Protein AF-A0A5J4W9C9-F1 (afdb_monomer_lite)

Radius of gyration: 26.09 Å; chains: 1; bounding box: 48×50×81 Å

pLDDT: mean 78.96, std 17.72, range [20.98, 96.38]

Secondary structure (DSSP, 8-state):
---SHHHHHHHHHHHHHHHHHHHHHHTT-HHHHHHHHHHHHHHHHTTS------PEEEEEEHHHHHHHHTSTTEEEEEE--PPEE-TTS-EEEPPEEEEEE-PPP------HHHHHHHHHHHHHHHHHIIIIIIHHHB-TTSEEEEEE-SS-EEEEE---TTTGGGGTTTTTBS-HHHHHHHHTTTSPPTT--TTTTT-TT--------SEEEEEETTEEEEE-TT---SS--------

Structure (mmCIF, N/CA/C/O backbone):
data_AF-A0A5J4W9C9-F1
#
_entry.id   AF-A0A5J4W9C9-F1
#
loop_
_atom_site.group_PDB
_atom_site.id
_atom_site.type_symbol
_atom_site.label_atom_id
_atom_site.label_alt_id
_atom_site.label_comp_id
_atom_site.label_asym_id
_atom_site.label_entity_id
_atom_site.label_seq_id
_atom_site.pdbx_PDB_ins_code
_atom_site.Cartn_x
_atom_site.Cartn_y
_atom_site.Cartn_z
_atom_site.occupancy
_atom_site.B_iso_or_equiv
_atom_site.auth_seq_id
_atom_site.auth_comp_id
_atom_site.auth_asym_id
_atom_site.auth_atom_id
_atom_site.pdbx_PDB_model_num
ATOM 1 N N . MET A 1 1 ? 17.056 -27.981 7.009 1.00 26.33 1 MET A N 1
ATOM 2 C CA . MET A 1 1 ? 16.463 -26.720 7.495 1.00 26.33 1 MET A CA 1
ATOM 3 C C . MET A 1 1 ? 17.418 -25.578 7.165 1.00 26.33 1 MET A C 1
ATOM 5 O O . MET A 1 1 ? 18.390 -25.416 7.891 1.00 26.33 1 MET A O 1
ATOM 9 N N . PRO A 1 2 ? 17.243 -24.858 6.047 1.00 33.72 2 PRO A N 1
ATOM 10 C CA . PRO A 1 2 ? 17.995 -23.640 5.772 1.00 33.72 2 PRO A CA 1
ATOM 11 C C . PRO A 1 2 ? 17.224 -22.390 6.242 1.00 33.72 2 PRO A C 1
ATOM 13 O O . PRO A 1 2 ? 16.000 -22.363 6.181 1.00 33.72 2 PRO A O 1
ATOM 16 N N . ASN A 1 3 ? 17.978 -21.363 6.644 1.00 35.62 3 ASN A N 1
ATOM 17 C CA . ASN A 1 3 ? 17.594 -19.945 6.764 1.00 35.62 3 ASN A CA 1
ATOM 18 C C . ASN A 1 3 ? 16.903 -19.458 8.052 1.00 35.62 3 ASN A C 1
ATOM 20 O O . ASN A 1 3 ? 15.843 -18.850 8.011 1.00 35.62 3 ASN A O 1
ATOM 24 N N . MET A 1 4 ? 17.594 -19.569 9.191 1.00 34.62 4 MET A N 1
ATOM 25 C CA . MET A 1 4 ? 17.337 -18.695 10.355 1.00 34.62 4 MET A CA 1
ATOM 26 C C . MET A 1 4 ? 18.115 -17.358 10.268 1.00 34.62 4 MET A C 1
ATOM 28 O O . MET A 1 4 ? 17.732 -16.366 10.879 1.00 34.62 4 MET A O 1
ATOM 32 N N . GLN A 1 5 ? 19.170 -17.301 9.443 1.00 37.62 5 GLN A N 1
ATOM 33 C CA . GLN A 1 5 ? 20.103 -16.167 9.336 1.00 37.62 5 GLN A CA 1
ATOM 34 C C . GLN A 1 5 ? 19.585 -15.006 8.459 1.00 37.62 5 GLN A C 1
ATOM 36 O O . GLN A 1 5 ? 19.983 -13.863 8.659 1.00 37.62 5 GLN A O 1
ATOM 41 N N . TYR A 1 6 ? 18.659 -15.280 7.528 1.00 47.84 6 TYR A N 1
ATOM 42 C CA . TYR A 1 6 ? 18.004 -14.248 6.708 1.00 47.84 6 TYR A CA 1
ATOM 43 C C . TYR A 1 6 ? 17.023 -13.383 7.521 1.00 47.84 6 TYR A C 1
ATOM 45 O O . TYR A 1 6 ? 16.905 -12.190 7.253 1.00 47.84 6 TYR A O 1
ATOM 53 N N . SER A 1 7 ? 16.371 -13.951 8.545 1.00 56.72 7 SER A N 1
ATOM 54 C CA . SER A 1 7 ? 15.360 -13.228 9.335 1.00 56.72 7 SER A CA 1
ATOM 55 C C . SER A 1 7 ? 15.957 -12.110 10.204 1.00 56.72 7 SER A C 1
ATOM 57 O O . SER A 1 7 ? 15.434 -11.001 10.198 1.00 56.72 7 SER A O 1
ATOM 59 N N . GLN A 1 8 ? 17.112 -12.341 10.845 1.00 58.53 8 GLN A N 1
ATOM 60 C CA . GLN A 1 8 ? 17.776 -11.337 11.695 1.00 58.53 8 GLN A CA 1
ATOM 61 C C . GLN A 1 8 ? 18.344 -10.156 10.894 1.00 58.53 8 GLN A C 1
ATOM 63 O O . GLN A 1 8 ? 18.312 -9.011 11.346 1.00 58.53 8 GLN A O 1
ATOM 68 N N . GLY A 1 9 ? 18.864 -10.420 9.689 1.00 73.38 9 GLY A N 1
ATOM 69 C CA . GLY A 1 9 ? 19.378 -9.370 8.808 1.00 73.38 9 GLY A CA 1
ATOM 70 C C . GLY A 1 9 ? 18.270 -8.452 8.291 1.00 73.38 9 GLY A C 1
ATOM 71 O O . GLY A 1 9 ? 18.447 -7.234 8.257 1.00 73.38 9 GLY A O 1
ATOM 72 N N . PHE A 1 10 ? 17.117 -9.028 7.935 1.00 79.19 10 PHE A N 1
ATOM 73 C CA . PHE A 1 10 ? 15.962 -8.254 7.486 1.00 79.19 10 PHE A CA 1
ATOM 74 C C . PHE A 1 10 ? 15.322 -7.457 8.625 1.00 79.19 10 PHE A C 1
ATOM 76 O O . PHE A 1 10 ? 15.015 -6.287 8.432 1.00 79.19 10 PHE A O 1
ATOM 83 N N . GLU A 1 11 ? 15.192 -8.041 9.819 1.00 81.00 11 GLU A N 1
ATOM 84 C CA . GLU A 1 11 ? 14.691 -7.339 11.006 1.00 81.00 11 GLU A CA 1
ATOM 85 C C . GLU A 1 11 ? 15.537 -6.096 11.321 1.00 81.00 11 GLU A C 1
ATOM 87 O O . GLU A 1 11 ? 15.009 -4.990 11.432 1.00 81.00 11 GLU A O 1
ATOM 92 N N . SER A 1 12 ? 16.867 -6.241 11.372 1.00 84.88 12 SER A N 1
ATOM 93 C CA . SER A 1 12 ? 17.776 -5.114 11.612 1.00 84.88 12 SER A CA 1
ATOM 94 C C . SER A 1 12 ? 17.656 -4.025 10.537 1.00 84.88 12 SER A C 1
ATOM 96 O O . SER A 1 12 ? 17.608 -2.832 10.855 1.00 84.88 12 SER A O 1
ATOM 98 N N . PHE A 1 13 ? 17.559 -4.426 9.265 1.00 87.94 13 PHE A N 1
ATOM 99 C CA . PHE A 1 13 ? 17.324 -3.510 8.151 1.00 87.94 13 PHE A CA 1
ATOM 100 C C . PHE A 1 13 ? 15.988 -2.766 8.296 1.00 87.94 13 PHE A C 1
ATOM 102 O O . PHE A 1 13 ? 15.966 -1.536 8.202 1.00 87.94 13 PHE A O 1
ATOM 109 N N . ALA A 1 14 ? 14.899 -3.491 8.561 1.00 85.25 14 ALA A N 1
ATOM 110 C CA . ALA A 1 14 ? 13.559 -2.936 8.684 1.00 85.25 14 ALA A CA 1
ATOM 111 C C . ALA A 1 14 ? 13.483 -1.931 9.839 1.00 85.25 14 ALA A C 1
ATOM 113 O O . ALA A 1 14 ? 13.065 -0.790 9.634 1.00 85.25 14 ALA A O 1
ATOM 114 N N . CYS A 1 15 ? 13.997 -2.303 11.014 1.00 84.44 15 CYS A N 1
ATOM 115 C CA . CYS A 1 15 ? 14.097 -1.421 12.175 1.00 84.44 15 CYS A CA 1
ATOM 116 C C . CYS A 1 15 ? 14.918 -0.160 11.866 1.00 84.44 15 CYS A C 1
ATOM 118 O O . CYS A 1 15 ? 14.507 0.949 12.202 1.00 84.44 15 CYS A O 1
ATOM 120 N N . SER A 1 16 ? 16.054 -0.295 11.171 1.00 88.56 16 SER A N 1
ATOM 121 C CA . SER A 1 16 ? 16.886 0.856 10.799 1.00 88.56 16 SER A CA 1
ATOM 122 C C . SER A 1 16 ? 16.156 1.830 9.870 1.00 88.56 16 SER A C 1
ATOM 124 O O . SER A 1 16 ? 16.195 3.042 10.095 1.00 88.56 16 SER A O 1
ATOM 126 N N . MET A 1 17 ? 15.480 1.327 8.834 1.00 90.12 17 MET A N 1
ATOM 127 C CA . MET A 1 17 ? 14.761 2.182 7.885 1.00 90.12 17 MET A CA 1
ATOM 128 C C . MET A 1 17 ? 13.510 2.808 8.507 1.00 90.12 17 MET A C 1
ATOM 130 O O . MET A 1 17 ? 13.217 3.970 8.227 1.00 90.12 17 MET A O 1
ATOM 134 N N . MET A 1 18 ? 12.819 2.093 9.397 1.00 85.75 18 MET A N 1
ATOM 135 C CA . MET A 1 18 ? 11.684 2.633 10.151 1.00 85.75 18 MET A CA 1
ATOM 136 C C . MET A 1 18 ? 12.110 3.758 11.096 1.00 85.75 18 MET A C 1
ATOM 138 O O . MET A 1 18 ? 11.511 4.830 11.064 1.00 85.75 18 MET A O 1
ATOM 142 N N . ASN A 1 19 ? 13.205 3.588 11.841 1.00 86.69 19 ASN A N 1
ATOM 143 C CA . ASN A 1 19 ? 13.735 4.652 12.698 1.00 86.69 19 ASN A CA 1
ATOM 144 C C . ASN A 1 19 ? 14.088 5.905 11.888 1.00 86.69 19 ASN A C 1
ATOM 146 O O . ASN A 1 19 ? 13.696 7.015 12.243 1.00 86.69 19 ASN A O 1
ATOM 150 N N . LYS A 1 20 ? 14.745 5.730 10.736 1.00 91.12 20 LYS A N 1
ATOM 151 C CA . LYS A 1 20 ? 15.055 6.840 9.824 1.00 91.12 20 LYS A CA 1
ATOM 152 C C . LYS A 1 20 ? 13.804 7.523 9.269 1.00 91.12 20 LYS A C 1
ATOM 154 O O . LYS A 1 20 ? 13.792 8.744 9.112 1.00 91.12 20 LYS A O 1
ATOM 159 N N . LYS A 1 21 ? 12.747 6.759 8.980 1.00 89.12 21 LYS A N 1
ATOM 160 C CA . LYS A 1 21 ? 11.439 7.297 8.590 1.00 89.12 21 LYS A CA 1
ATOM 161 C C . LYS A 1 21 ? 10.837 8.135 9.723 1.00 89.12 21 LYS A C 1
ATOM 163 O O . LYS A 1 21 ? 10.414 9.255 9.458 1.00 89.12 21 LYS A O 1
ATOM 168 N N . TYR A 1 22 ? 10.844 7.661 10.969 1.00 85.50 22 TYR A N 1
ATOM 169 C CA . TYR A 1 22 ? 10.331 8.440 12.106 1.00 85.50 22 TYR A CA 1
ATOM 170 C C . TYR A 1 22 ? 11.125 9.709 12.366 1.00 85.50 22 TYR A C 1
ATOM 172 O O . TYR A 1 22 ? 10.527 10.756 12.591 1.00 85.50 22 TYR A O 1
ATOM 180 N N . GLU A 1 23 ? 12.452 9.648 12.273 1.00 89.38 23 GLU A N 1
ATOM 181 C CA . GLU A 1 23 ? 13.297 10.838 12.361 1.00 89.38 23 GLU A CA 1
ATOM 182 C C . GLU A 1 23 ? 12.980 11.861 11.263 1.00 89.38 23 GLU A C 1
ATOM 184 O O . GLU A 1 23 ? 13.090 13.064 11.486 1.00 89.38 23 GLU A O 1
ATOM 189 N N . ALA A 1 24 ? 12.611 11.406 10.064 1.00 90.62 24 ALA A N 1
ATOM 190 C CA . ALA A 1 24 ? 12.189 12.299 8.992 1.00 90.62 24 ALA A CA 1
ATOM 191 C C . ALA A 1 24 ? 10.814 12.921 9.286 1.00 90.62 24 ALA A C 1
ATOM 193 O O . ALA A 1 24 ? 10.645 14.124 9.098 1.00 90.62 24 ALA A O 1
ATOM 194 N N . ILE A 1 25 ? 9.858 12.135 9.796 1.00 86.31 25 ILE A N 1
ATOM 195 C CA . ILE A 1 25 ? 8.527 12.633 10.182 1.00 86.31 25 ILE A CA 1
ATOM 196 C C . ILE A 1 25 ? 8.638 13.645 11.329 1.00 86.31 25 ILE A C 1
ATOM 198 O O . ILE A 1 25 ? 8.012 14.699 11.260 1.00 86.31 25 ILE A O 1
ATOM 202 N N . SER A 1 26 ? 9.463 13.381 12.348 1.00 87.12 26 SER 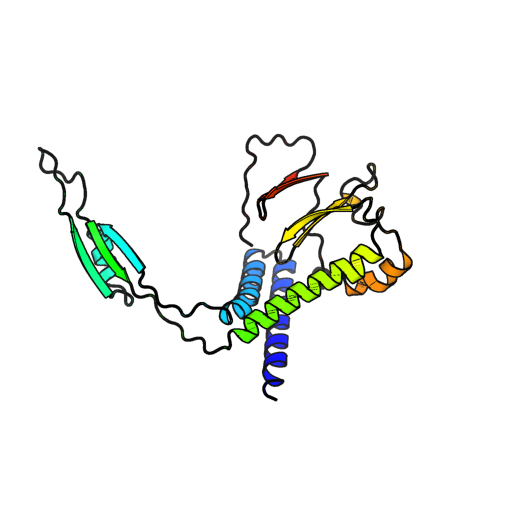A N 1
ATOM 203 C CA . SER A 1 26 ? 9.660 14.309 13.474 1.00 87.12 26 SER A CA 1
ATOM 204 C C . SER A 1 26 ? 10.305 15.632 13.054 1.00 87.12 26 SER A C 1
ATOM 206 O O . SER A 1 26 ? 10.134 16.646 13.724 1.00 87.12 26 SER A O 1
ATOM 208 N N . LYS A 1 27 ? 11.008 15.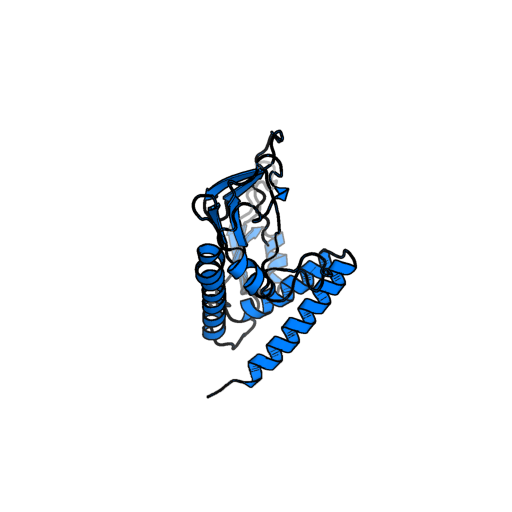641 11.916 1.00 92.88 27 LYS A N 1
ATOM 209 C CA . LYS A 1 27 ? 11.568 16.838 11.273 1.00 92.88 27 LYS A CA 1
ATOM 210 C C . LYS A 1 27 ? 10.638 17.454 10.219 1.00 92.88 27 LYS A C 1
ATOM 212 O O . LYS A 1 27 ? 11.073 18.355 9.508 1.00 92.88 27 LYS A O 1
ATOM 217 N N . HIS A 1 28 ? 9.401 16.967 10.084 1.00 90.31 28 HIS A N 1
ATOM 218 C CA . HIS A 1 28 ? 8.441 17.379 9.051 1.00 90.31 28 HIS A CA 1
ATOM 219 C C . HIS A 1 28 ? 8.999 17.280 7.616 1.00 90.31 28 HIS A C 1
ATOM 221 O O . HIS A 1 28 ? 8.708 18.110 6.757 1.00 90.31 28 HIS A O 1
ATOM 227 N N . ASN A 1 29 ? 9.834 16.269 7.352 1.00 93.25 29 ASN A N 1
ATOM 228 C CA . ASN A 1 29 ? 10.423 16.021 6.039 1.00 93.25 29 ASN A CA 1
ATOM 229 C C . ASN A 1 29 ? 9.700 14.876 5.320 1.00 93.25 29 ASN A C 1
ATOM 231 O O . ASN A 1 29 ? 10.139 13.720 5.331 1.00 93.25 29 ASN A O 1
ATOM 235 N N . ASP A 1 30 ? 8.596 15.219 4.661 1.00 90.12 30 ASP A N 1
ATOM 236 C CA . ASP A 1 30 ? 7.736 14.256 3.969 1.00 90.12 30 ASP A CA 1
ATOM 237 C C . ASP A 1 30 ? 8.458 13.523 2.834 1.00 90.12 30 ASP A C 1
ATOM 239 O O . ASP A 1 30 ? 8.292 12.314 2.675 1.00 90.12 30 ASP A O 1
ATOM 243 N N . ALA A 1 31 ? 9.315 14.220 2.079 1.00 93.69 31 ALA A N 1
ATOM 244 C CA . ALA A 1 31 ? 10.069 13.620 0.979 1.00 93.69 31 ALA A CA 1
ATOM 245 C C . ALA A 1 31 ? 11.030 12.532 1.479 1.00 93.69 31 ALA A C 1
ATOM 247 O O . ALA A 1 31 ? 11.119 11.451 0.897 1.00 93.69 31 ALA A O 1
ATOM 248 N N . GLN A 1 32 ? 11.726 12.793 2.586 1.00 92.25 32 GLN A N 1
ATOM 249 C CA . GLN A 1 32 ? 12.649 11.828 3.175 1.00 92.25 32 GLN A CA 1
ATOM 250 C C . GLN A 1 32 ? 11.912 10.668 3.862 1.00 92.25 32 GLN A C 1
ATOM 252 O O . GLN A 1 32 ? 12.346 9.520 3.760 1.00 92.25 32 GLN A O 1
ATOM 257 N N . SER A 1 33 ? 10.777 10.942 4.510 1.00 89.62 33 SER A N 1
ATOM 258 C CA . SER A 1 33 ? 9.891 9.903 5.048 1.00 89.62 33 SER A CA 1
ATOM 259 C C . SER A 1 33 ? 9.398 8.964 3.939 1.00 89.62 33 SER A C 1
ATOM 261 O O . SER A 1 33 ? 9.494 7.739 4.066 1.00 89.62 33 SER A O 1
ATOM 263 N N . LEU A 1 34 ? 8.955 9.528 2.809 1.00 91.12 34 LEU A N 1
ATOM 264 C CA . LEU A 1 34 ? 8.518 8.766 1.640 1.00 91.12 34 LEU A CA 1
ATOM 265 C C . LEU A 1 34 ? 9.663 7.952 1.029 1.00 91.12 34 LEU A C 1
ATOM 267 O O . LEU A 1 34 ? 9.467 6.790 0.685 1.00 91.12 34 LEU A O 1
ATOM 271 N N . TYR A 1 35 ? 10.866 8.520 0.947 1.00 93.75 35 TYR A N 1
ATOM 272 C CA . TYR A 1 35 ? 12.050 7.816 0.457 1.00 93.75 35 TYR A CA 1
ATOM 273 C C . TYR A 1 35 ? 12.371 6.562 1.288 1.00 93.75 35 TYR A C 1
ATOM 275 O O . TYR A 1 35 ? 12.565 5.481 0.731 1.00 93.75 35 TYR A O 1
ATOM 283 N N . TYR A 1 36 ? 12.365 6.663 2.622 1.00 92.31 36 TYR A N 1
ATOM 284 C CA . TYR A 1 36 ? 12.599 5.496 3.479 1.00 92.31 36 TYR A CA 1
ATOM 285 C C . TYR A 1 36 ? 11.456 4.474 3.418 1.00 92.31 36 TYR A C 1
ATOM 287 O O . TYR A 1 36 ? 11.728 3.273 3.440 1.00 92.31 36 TYR A O 1
ATOM 295 N N . LYS A 1 37 ? 10.198 4.920 3.256 1.00 88.75 37 LYS A N 1
ATOM 296 C CA . LYS A 1 37 ? 9.063 4.023 2.963 1.00 88.75 37 LYS A CA 1
ATOM 297 C C . LYS A 1 37 ? 9.300 3.244 1.661 1.00 88.75 37 LYS A C 1
ATOM 299 O O . LYS A 1 37 ? 9.148 2.029 1.645 1.00 88.75 37 LYS A O 1
ATOM 304 N N . GLN A 1 38 ? 9.717 3.917 0.588 1.00 90.62 38 GLN A N 1
ATOM 305 C CA . GLN A 1 38 ? 9.975 3.271 -0.702 1.00 90.62 38 GLN A CA 1
ATOM 306 C C . GLN A 1 38 ? 11.102 2.240 -0.623 1.00 90.62 38 GLN A C 1
ATOM 308 O O . GLN A 1 38 ? 10.977 1.172 -1.218 1.00 90.62 38 GLN A O 1
ATOM 313 N N . ILE A 1 39 ? 12.173 2.518 0.129 1.00 90.19 39 ILE A N 1
ATOM 314 C CA . ILE A 1 39 ? 13.258 1.550 0.358 1.00 90.19 39 ILE A CA 1
ATOM 315 C C . ILE A 1 39 ? 12.735 0.283 1.043 1.00 90.19 39 ILE A C 1
ATOM 317 O O . ILE A 1 39 ? 13.073 -0.819 0.612 1.00 90.19 39 ILE A O 1
ATOM 321 N N . LEU A 1 40 ? 11.919 0.436 2.091 1.00 86.31 40 LEU A N 1
ATOM 322 C CA . LEU A 1 40 ? 11.314 -0.687 2.812 1.00 86.31 40 LEU A CA 1
ATOM 323 C C . LEU A 1 40 ? 10.430 -1.535 1.893 1.00 86.31 40 LEU A C 1
ATOM 325 O O . LEU A 1 40 ? 10.641 -2.741 1.798 1.00 86.31 40 LEU A O 1
ATOM 329 N N . ASN A 1 41 ? 9.508 -0.902 1.164 1.00 83.88 41 ASN A N 1
ATOM 330 C CA . ASN A 1 41 ? 8.584 -1.604 0.269 1.00 83.88 41 ASN A CA 1
ATOM 331 C C . ASN A 1 41 ? 9.332 -2.297 -0.887 1.00 83.88 41 ASN A C 1
ATOM 333 O O . ASN A 1 41 ? 9.073 -3.457 -1.203 1.00 83.88 41 ASN A O 1
ATOM 337 N N . SER A 1 42 ? 10.348 -1.636 -1.453 1.00 83.69 42 SER A N 1
ATOM 338 C CA . SER A 1 42 ? 11.151 -2.195 -2.553 1.00 83.69 42 SER A CA 1
ATOM 339 C C . SER A 1 42 ? 11.986 -3.410 -2.140 1.00 83.69 42 SER A C 1
ATOM 341 O O . SER A 1 42 ? 12.337 -4.230 -2.990 1.00 83.69 42 SER A O 1
ATOM 343 N N . ALA A 1 43 ? 12.334 -3.533 -0.852 1.00 81.62 43 ALA A N 1
ATOM 344 C CA . ALA A 1 43 ? 13.088 -4.678 -0.347 1.00 81.62 43 ALA A CA 1
ATOM 345 C C . ALA A 1 43 ? 12.292 -5.988 -0.462 1.00 81.62 43 ALA A C 1
ATOM 347 O O . ALA A 1 43 ? 12.902 -7.038 -0.653 1.00 81.62 43 ALA A O 1
ATOM 348 N N . PHE A 1 44 ? 10.959 -5.902 -0.389 1.00 73.44 44 PHE A N 1
ATOM 349 C CA . PHE A 1 44 ? 10.035 -7.003 -0.647 1.00 73.44 44 PHE A CA 1
ATOM 350 C C . PHE A 1 44 ? 9.798 -7.211 -2.153 1.00 73.44 44 PHE A C 1
ATOM 352 O O . PHE A 1 44 ? 9.902 -8.334 -2.646 1.00 73.44 44 PHE A O 1
ATOM 359 N N . ASP A 1 45 ? 9.545 -6.135 -2.908 1.00 67.44 45 ASP A N 1
ATOM 360 C CA . ASP A 1 45 ? 9.232 -6.225 -4.345 1.00 67.44 45 ASP A CA 1
ATOM 361 C C . ASP A 1 45 ? 10.358 -6.859 -5.170 1.00 67.44 45 ASP A C 1
ATOM 363 O O . ASP A 1 45 ? 10.100 -7.504 -6.190 1.00 67.44 45 ASP A O 1
ATOM 367 N N . GLY A 1 46 ? 11.609 -6.716 -4.719 1.00 64.38 46 GLY A N 1
ATOM 368 C CA . GLY A 1 46 ? 12.775 -7.382 -5.302 1.00 64.38 46 GLY A CA 1
ATOM 369 C C . GLY A 1 46 ? 12.662 -8.913 -5.365 1.00 64.38 46 GLY A C 1
ATOM 370 O O . GLY A 1 46 ? 13.307 -9.535 -6.213 1.00 64.38 46 GLY A O 1
ATOM 371 N N . ASP A 1 47 ? 11.823 -9.509 -4.518 1.00 69.50 47 ASP A N 1
ATOM 372 C CA . ASP A 1 47 ? 11.727 -10.959 -4.314 1.00 69.50 47 ASP A CA 1
ATOM 373 C C . ASP A 1 47 ? 10.600 -11.557 -5.171 1.00 69.50 47 ASP A C 1
ATOM 375 O O . ASP A 1 47 ? 10.623 -12.739 -5.516 1.00 69.50 47 ASP A O 1
ATOM 379 N N . GLY A 1 48 ? 9.637 -10.716 -5.570 1.00 66.56 48 GLY A N 1
ATOM 380 C CA . GLY A 1 48 ? 8.503 -11.050 -6.435 1.00 66.56 48 GLY A CA 1
ATOM 381 C C . GLY A 1 48 ? 8.680 -10.653 -7.904 1.00 66.56 48 GLY A C 1
ATOM 382 O O . GLY A 1 48 ? 7.715 -10.703 -8.669 1.00 66.56 48 GLY A O 1
ATOM 383 N N . GLN A 1 49 ? 9.878 -10.225 -8.319 1.00 73.69 49 GLN A N 1
ATOM 384 C CA . GLN A 1 49 ? 10.085 -9.681 -9.662 1.00 73.69 49 GLN A CA 1
ATOM 385 C C . GLN A 1 49 ? 9.833 -10.710 -10.767 1.00 73.69 49 GLN A C 1
ATOM 387 O O . GLN A 1 49 ? 10.350 -11.831 -10.767 1.00 73.69 49 GLN A O 1
ATOM 392 N N . ASN A 1 50 ? 9.081 -10.280 -11.780 1.00 73.25 50 ASN A N 1
ATOM 393 C CA . ASN A 1 50 ? 8.914 -11.053 -12.997 1.00 73.25 50 ASN A CA 1
ATOM 394 C C . ASN A 1 50 ? 10.213 -11.031 -13.819 1.00 73.25 50 ASN A C 1
ATOM 396 O O . ASN A 1 50 ? 10.595 -10.003 -14.371 1.00 73.25 50 ASN A O 1
ATOM 400 N N . ASN A 1 51 ? 10.853 -12.193 -13.947 1.00 73.44 51 ASN A N 1
ATOM 401 C CA . ASN A 1 51 ? 12.066 -12.380 -14.747 1.00 73.44 51 ASN A CA 1
ATOM 402 C C . ASN A 1 51 ? 11.787 -12.628 -16.244 1.00 73.44 51 ASN A C 1
ATOM 404 O O . ASN A 1 51 ? 12.712 -12.948 -17.001 1.00 73.44 51 ASN A O 1
ATOM 408 N N . ALA A 1 52 ? 10.526 -12.540 -16.680 1.00 73.56 52 ALA A N 1
ATOM 409 C CA . ALA A 1 52 ? 10.166 -12.650 -18.085 1.00 73.56 52 ALA A CA 1
ATOM 410 C C . ALA A 1 52 ? 10.846 -11.549 -18.906 1.00 73.56 52 ALA A C 1
ATOM 412 O O . ALA A 1 52 ? 10.954 -10.392 -18.502 1.00 73.56 52 ALA A O 1
ATOM 413 N N . LYS A 1 53 ? 11.333 -11.942 -20.081 1.00 77.44 53 LYS A N 1
ATOM 414 C CA . LYS A 1 53 ? 12.190 -11.108 -20.918 1.00 77.44 53 LYS A CA 1
ATOM 415 C C . LYS A 1 53 ? 11.364 -10.540 -22.054 1.00 77.44 53 LYS A C 1
ATOM 417 O O . LYS A 1 53 ? 10.976 -11.282 -22.955 1.00 77.44 53 LYS A O 1
ATOM 422 N N . PHE A 1 54 ? 11.137 -9.235 -22.014 1.00 83.25 54 PHE A N 1
ATOM 423 C CA . PHE A 1 54 ? 10.449 -8.524 -23.079 1.00 83.25 54 PHE A CA 1
ATOM 424 C C . PHE A 1 54 ? 11.325 -7.400 -23.608 1.00 83.25 54 PHE A C 1
ATOM 426 O O . PHE A 1 54 ? 11.885 -6.606 -22.851 1.00 83.25 54 PHE A O 1
ATOM 433 N N . ASP A 1 55 ? 11.425 -7.356 -24.928 1.00 89.00 55 ASP A N 1
ATOM 434 C CA . ASP A 1 55 ? 11.997 -6.227 -25.636 1.00 89.00 55 ASP A CA 1
ATOM 435 C C . ASP A 1 55 ? 10.984 -5.077 -25.637 1.00 89.00 55 ASP A C 1
ATOM 437 O O . ASP A 1 55 ? 9.780 -5.278 -25.827 1.00 89.00 55 ASP A O 1
ATOM 441 N N . LYS A 1 56 ? 11.471 -3.852 -25.446 1.00 89.94 56 LYS A N 1
ATOM 442 C CA . LYS A 1 56 ? 10.664 -2.647 -25.591 1.00 89.94 56 LYS A CA 1
ATOM 443 C C . LYS A 1 56 ? 10.715 -2.197 -27.044 1.00 89.94 56 LYS A C 1
ATOM 445 O O . LYS A 1 56 ? 11.762 -1.793 -27.541 1.00 89.94 56 LYS A O 1
ATOM 450 N N . ILE A 1 57 ? 9.565 -2.211 -27.707 1.00 93.12 57 ILE A N 1
ATOM 451 C CA . ILE A 1 57 ? 9.411 -1.715 -29.077 1.00 93.12 57 ILE A CA 1
ATOM 452 C C . ILE A 1 57 ? 8.800 -0.315 -29.022 1.00 93.12 57 ILE A C 1
ATOM 454 O O . ILE A 1 57 ? 7.830 -0.081 -28.305 1.00 93.12 57 ILE A O 1
ATOM 458 N N . SER A 1 58 ? 9.386 0.641 -29.739 1.00 93.56 58 SER A N 1
ATOM 459 C CA . SER A 1 58 ? 8.883 2.018 -29.833 1.00 93.56 58 SER A CA 1
ATOM 460 C C . SER A 1 58 ? 8.821 2.483 -31.283 1.00 93.56 58 SER A C 1
ATOM 462 O O . SER A 1 58 ? 9.739 2.196 -32.048 1.00 93.56 58 SER A O 1
ATOM 464 N N . PHE A 1 59 ? 7.792 3.260 -31.616 1.00 94.81 59 PHE A N 1
ATOM 465 C CA . PHE A 1 59 ? 7.643 3.962 -32.892 1.00 94.81 59 PHE A CA 1
ATOM 466 C C . PHE A 1 59 ? 8.003 5.431 -32.679 1.00 94.81 59 PHE A C 1
ATOM 468 O O . PHE A 1 59 ? 7.413 6.083 -31.819 1.00 94.81 59 PHE A O 1
ATOM 475 N N . ILE A 1 60 ? 9.024 5.923 -33.376 1.00 94.06 60 ILE A N 1
ATOM 476 C CA . ILE A 1 60 ? 9.595 7.258 -33.155 1.00 94.06 60 ILE A CA 1
ATOM 477 C C . ILE A 1 60 ? 10.107 7.871 -34.458 1.00 94.06 60 ILE A C 1
ATOM 479 O O . ILE A 1 60 ? 10.379 7.153 -35.414 1.00 94.06 60 ILE A O 1
ATOM 483 N N . ASN A 1 61 ? 10.288 9.190 -34.483 1.00 93.62 61 ASN A N 1
ATOM 484 C CA . ASN A 1 61 ? 10.874 9.880 -35.630 1.00 93.62 61 ASN A CA 1
ATOM 485 C C . ASN A 1 61 ? 12.404 9.717 -35.714 1.00 93.62 61 ASN A C 1
ATOM 487 O O . ASN A 1 61 ? 13.056 9.197 -34.799 1.00 93.62 61 ASN A O 1
ATOM 491 N N . ALA A 1 62 ? 12.986 10.213 -36.810 1.00 91.19 62 ALA A N 1
ATOM 492 C CA . ALA A 1 62 ? 14.418 10.121 -37.098 1.00 91.19 62 ALA A CA 1
ATOM 493 C C . ALA A 1 62 ? 15.303 10.666 -35.965 1.00 91.19 62 ALA A C 1
ATOM 495 O O . ALA A 1 62 ? 16.271 10.020 -35.557 1.00 91.19 62 ALA A O 1
ATOM 496 N N . ARG A 1 63 ? 14.957 11.835 -35.410 1.00 91.19 63 ARG A N 1
ATOM 497 C CA . ARG A 1 63 ? 15.752 12.485 -34.359 1.00 91.19 63 ARG A CA 1
ATOM 498 C C . ARG A 1 63 ? 15.846 11.617 -33.107 1.00 91.19 63 ARG A C 1
ATOM 500 O O . ARG A 1 63 ? 16.933 11.416 -32.567 1.00 91.19 63 ARG A O 1
ATOM 507 N N . LEU A 1 64 ? 14.713 11.097 -32.641 1.00 92.56 64 LEU A N 1
ATOM 508 C CA . LEU A 1 64 ? 14.675 10.230 -31.466 1.00 92.56 64 LEU A CA 1
ATOM 509 C C . LEU A 1 64 ? 15.319 8.867 -31.746 1.00 92.56 64 LEU A C 1
ATOM 511 O O . LEU A 1 64 ? 15.949 8.308 -30.847 1.00 92.56 64 LEU A O 1
ATOM 515 N N . ALA A 1 65 ? 15.210 8.348 -32.973 1.00 92.62 65 ALA A N 1
ATOM 516 C CA . ALA A 1 65 ? 15.862 7.105 -33.377 1.00 92.62 65 ALA A CA 1
ATOM 517 C C . ALA A 1 65 ? 17.384 7.181 -33.228 1.00 92.62 65 ALA A C 1
ATOM 519 O O . ALA A 1 65 ? 17.974 6.279 -32.632 1.00 92.62 65 ALA A O 1
ATOM 520 N N . VAL A 1 66 ? 18.002 8.282 -33.666 1.00 92.25 66 VAL A N 1
ATOM 521 C CA . VAL A 1 66 ? 19.447 8.514 -33.502 1.00 92.25 66 VAL A CA 1
ATOM 522 C C . VAL A 1 66 ? 19.836 8.567 -32.023 1.00 92.25 66 VAL A C 1
ATOM 524 O O . VAL A 1 66 ? 20.792 7.916 -31.616 1.00 92.25 66 VAL A O 1
ATOM 527 N N . ILE A 1 67 ? 19.070 9.274 -31.184 1.00 92.81 67 ILE A N 1
ATOM 528 C CA . ILE A 1 67 ? 19.356 9.341 -29.739 1.00 92.81 67 ILE A CA 1
ATOM 529 C C . ILE A 1 67 ? 19.275 7.948 -29.102 1.00 92.81 67 ILE A C 1
ATOM 531 O O . ILE A 1 67 ? 20.122 7.589 -28.285 1.00 92.81 67 ILE A O 1
ATOM 535 N N . LYS A 1 68 ? 18.274 7.142 -29.474 1.00 92.06 68 LYS A N 1
ATOM 536 C CA . LYS A 1 68 ? 18.124 5.787 -28.932 1.00 92.06 68 LYS A CA 1
ATOM 537 C C . LYS A 1 68 ? 19.220 4.827 -29.386 1.00 92.06 68 LYS A C 1
ATOM 539 O O . LYS A 1 68 ? 19.583 3.963 -28.599 1.00 92.06 68 LYS A O 1
ATOM 544 N N . GLN A 1 69 ? 19.769 4.983 -30.591 1.00 91.69 69 GLN A N 1
ATOM 545 C CA . GLN A 1 69 ? 20.899 4.170 -31.070 1.00 91.69 69 GLN A CA 1
ATOM 546 C C . GLN A 1 69 ? 22.155 4.317 -30.205 1.00 91.69 69 GLN A C 1
ATOM 548 O O . GLN A 1 69 ? 22.965 3.399 -30.141 1.00 91.69 69 GLN A O 1
ATOM 553 N N . LEU A 1 70 ? 22.311 5.453 -29.520 1.00 92.00 70 LEU A N 1
ATOM 554 C CA . LEU A 1 70 ? 23.451 5.707 -28.637 1.00 92.00 70 LEU A CA 1
ATOM 555 C C . LEU A 1 70 ? 23.315 5.032 -27.267 1.00 92.00 70 LEU A C 1
ATOM 557 O O . LEU A 1 70 ? 24.266 5.034 -26.483 1.00 92.00 70 LEU A O 1
ATOM 561 N N . LYS A 1 71 ? 22.144 4.480 -26.936 1.00 90.44 71 LYS A N 1
ATOM 562 C CA . LYS A 1 71 ? 21.938 3.830 -25.645 1.00 90.44 71 LYS A CA 1
ATOM 563 C C . LYS A 1 71 ? 22.486 2.407 -25.640 1.00 90.44 71 LYS A C 1
ATOM 565 O O . LYS A 1 71 ? 22.408 1.679 -26.621 1.00 90.44 71 LYS A O 1
ATOM 570 N N . GLN A 1 72 ? 22.960 1.975 -24.476 1.00 86.62 72 GLN A N 1
ATOM 571 C CA . GLN A 1 72 ? 23.505 0.628 -24.284 1.00 86.62 72 GLN A CA 1
ATOM 572 C C . GLN A 1 72 ? 22.453 -0.487 -24.410 1.00 86.62 72 GLN A C 1
ATOM 574 O O . GLN A 1 72 ? 22.798 -1.618 -24.730 1.00 86.62 72 GLN A O 1
ATOM 579 N N . ASP A 1 73 ? 21.185 -0.189 -24.127 1.00 88.75 73 ASP A N 1
ATOM 580 C CA . ASP A 1 73 ? 20.067 -1.125 -24.273 1.00 88.75 73 ASP A CA 1
ATOM 581 C C . ASP A 1 73 ? 19.526 -1.183 -25.710 1.00 88.75 73 ASP A C 1
ATOM 583 O O . ASP A 1 73 ? 18.585 -1.925 -25.979 1.00 88.75 73 ASP A O 1
ATOM 587 N N . HIS A 1 74 ? 20.113 -0.449 -26.658 1.00 92.38 74 HIS A N 1
ATOM 588 C CA . HIS A 1 74 ? 19.725 -0.516 -28.059 1.00 92.38 74 HIS A CA 1
ATOM 589 C C . HIS A 1 74 ? 20.004 -1.899 -28.669 1.00 92.38 74 HIS A C 1
ATOM 591 O O . HIS A 1 74 ? 21.105 -2.435 -28.546 1.00 92.38 74 HIS A O 1
ATOM 597 N N . LYS A 1 75 ? 19.019 -2.456 -29.386 1.00 92.12 75 LYS A N 1
ATOM 598 C CA . LYS A 1 75 ? 19.183 -3.678 -30.187 1.00 92.12 75 LYS A CA 1
ATOM 599 C C . LYS A 1 75 ? 19.176 -3.390 -31.680 1.00 92.12 75 LYS A C 1
ATOM 601 O O . LYS A 1 75 ? 20.117 -3.746 -32.379 1.00 92.12 75 LYS A O 1
ATOM 606 N N . THR A 1 76 ? 18.071 -2.839 -32.180 1.00 93.56 76 THR A N 1
ATOM 607 C CA . THR A 1 76 ? 17.875 -2.615 -33.619 1.00 93.56 76 THR A CA 1
ATOM 608 C C . THR A 1 76 ? 17.025 -1.378 -33.878 1.00 93.56 76 THR A C 1
ATOM 610 O O . THR A 1 76 ? 16.137 -1.044 -33.089 1.00 93.56 76 THR A O 1
ATOM 613 N N . THR A 1 77 ? 17.283 -0.716 -35.006 1.00 95.44 77 THR A N 1
ATOM 614 C CA . THR A 1 77 ? 16.447 0.350 -35.572 1.00 95.44 77 THR A CA 1
ATOM 615 C C . THR A 1 77 ? 16.056 -0.047 -36.988 1.00 95.44 77 THR A C 1
ATOM 617 O O . THR A 1 77 ? 16.911 -0.450 -37.775 1.00 95.44 77 THR A O 1
ATOM 620 N N . LYS A 1 78 ? 14.782 0.118 -37.339 1.00 96.06 78 LYS A N 1
ATOM 621 C CA . LYS A 1 78 ? 14.272 -0.076 -38.697 1.00 96.06 78 LYS A CA 1
ATOM 622 C C . LYS A 1 78 ? 13.413 1.116 -39.101 1.00 96.06 78 LYS A C 1
ATOM 624 O O . LYS A 1 78 ? 12.442 1.421 -38.419 1.00 96.06 78 LYS A O 1
ATOM 629 N N . LYS A 1 79 ? 13.743 1.762 -40.219 1.00 95.69 79 LYS A N 1
ATOM 630 C CA . LYS A 1 79 ? 12.864 2.754 -40.852 1.00 95.69 79 LYS A CA 1
ATOM 631 C C . LYS A 1 79 ? 11.642 2.041 -41.439 1.00 95.69 79 LYS A C 1
ATOM 633 O O . LYS A 1 79 ? 11.800 0.982 -42.050 1.00 95.69 79 LYS A O 1
ATOM 638 N N . ILE A 1 80 ? 10.449 2.585 -41.219 1.00 95.75 80 ILE A N 1
ATOM 639 C CA . ILE A 1 80 ? 9.184 1.985 -41.673 1.00 95.75 80 ILE A CA 1
ATOM 640 C C . ILE A 1 80 ? 8.356 2.899 -42.577 1.00 95.75 80 ILE A C 1
ATOM 642 O O . ILE A 1 80 ? 7.521 2.387 -43.316 1.00 95.75 80 ILE A O 1
ATOM 646 N N . SER A 1 81 ? 8.607 4.208 -42.563 1.00 93.56 81 SER A N 1
ATOM 647 C CA . SER A 1 81 ? 8.031 5.161 -43.512 1.00 93.56 81 SER A CA 1
ATOM 648 C C . SER A 1 81 ? 9.058 6.214 -43.910 1.00 93.56 81 SER A C 1
ATOM 650 O O . SER A 1 81 ? 10.041 6.439 -43.197 1.00 93.56 81 SER A O 1
ATOM 652 N N . ASP A 1 82 ? 8.834 6.828 -45.066 1.00 93.12 82 ASP A N 1
ATOM 653 C CA . ASP A 1 82 ? 9.554 8.016 -45.516 1.00 93.12 82 ASP A CA 1
ATOM 654 C C . ASP A 1 82 ? 8.846 9.290 -45.044 1.00 93.12 82 ASP A C 1
ATOM 656 O O . ASP A 1 82 ? 7.698 9.235 -44.600 1.00 93.12 82 ASP A O 1
ATOM 660 N N . ASP A 1 83 ? 9.551 10.419 -45.124 1.00 92.00 83 ASP A N 1
ATOM 661 C CA . ASP A 1 83 ? 8.967 11.733 -44.859 1.00 92.00 83 ASP A CA 1
ATOM 662 C C . ASP A 1 83 ? 7.855 12.004 -45.885 1.00 92.00 83 ASP A C 1
ATOM 664 O O . ASP A 1 83 ? 8.007 11.722 -47.080 1.00 92.00 83 ASP A O 1
ATOM 668 N N . ILE A 1 84 ? 6.743 12.574 -45.429 1.00 90.56 84 ILE A N 1
ATOM 669 C CA . ILE A 1 84 ? 5.655 13.020 -46.301 1.00 90.56 84 ILE A CA 1
ATOM 670 C C . ILE A 1 84 ? 5.788 14.526 -46.481 1.00 90.56 84 ILE A C 1
ATOM 672 O O . ILE A 1 84 ? 5.776 15.266 -45.500 1.00 90.56 84 ILE A O 1
ATOM 676 N N . TYR A 1 85 ? 5.885 14.978 -47.731 1.00 91.19 85 TYR A N 1
ATOM 677 C CA . TYR A 1 85 ? 6.063 16.388 -48.077 1.00 91.19 85 TYR A CA 1
ATOM 678 C C . TYR A 1 85 ? 4.764 17.013 -48.603 1.00 91.19 85 TYR A C 1
ATOM 680 O O . TYR A 1 85 ? 3.961 16.339 -49.252 1.00 91.19 85 TYR A O 1
ATOM 688 N N . ASN A 1 86 ? 4.565 18.309 -48.352 1.00 90.94 86 ASN A N 1
ATOM 689 C CA . ASN A 1 86 ? 3.534 19.104 -49.017 1.00 90.94 86 ASN A CA 1
ATOM 690 C C . ASN A 1 86 ? 3.976 19.511 -50.434 1.00 90.94 86 ASN A C 1
ATOM 692 O O . ASN A 1 86 ? 5.115 19.287 -50.849 1.00 90.94 86 ASN A O 1
ATOM 696 N N . SER A 1 87 ? 3.063 20.133 -51.182 1.00 88.88 87 SER A N 1
ATOM 697 C CA . SER A 1 87 ? 3.330 20.651 -52.531 1.00 88.88 87 SER A CA 1
ATOM 698 C C . SER A 1 87 ? 4.452 21.697 -52.580 1.00 88.88 87 SER A C 1
ATOM 700 O O . SER A 1 87 ? 5.061 21.873 -53.632 1.00 88.88 87 SER A O 1
ATOM 702 N N . ASP A 1 88 ? 4.732 22.359 -51.454 1.00 91.75 88 ASP A N 1
ATOM 703 C CA . ASP A 1 88 ? 5.773 23.380 -51.303 1.00 91.75 88 ASP A CA 1
ATOM 704 C C . ASP A 1 88 ? 7.138 22.781 -50.892 1.00 91.75 88 ASP A C 1
ATOM 706 O O . ASP A 1 88 ? 8.133 23.499 -50.796 1.00 91.75 88 ASP A O 1
ATOM 710 N N . GLY A 1 89 ? 7.213 21.458 -50.690 1.00 87.06 89 GLY A N 1
ATOM 711 C CA . GLY A 1 89 ? 8.430 20.732 -50.318 1.00 87.06 89 GLY A CA 1
ATOM 712 C C . GLY A 1 89 ? 8.747 20.706 -48.817 1.00 87.06 89 GLY A C 1
ATOM 713 O O . GLY A 1 89 ? 9.820 20.237 -48.436 1.00 87.06 89 GLY A O 1
ATOM 714 N N . GLU A 1 90 ? 7.848 21.173 -47.952 1.00 89.69 90 GLU A N 1
ATOM 715 C CA . GLU A 1 90 ? 7.979 21.084 -46.494 1.00 89.69 90 GLU A CA 1
ATOM 716 C C . GLU A 1 90 ? 7.472 19.736 -45.967 1.00 89.69 90 GLU A C 1
ATOM 718 O O . GLU A 1 90 ? 6.505 19.172 -46.482 1.00 89.69 90 GLU A O 1
ATOM 723 N N . VAL A 1 91 ? 8.107 19.221 -44.911 1.00 86.69 91 VAL A N 1
ATOM 724 C CA . VAL A 1 91 ? 7.708 17.961 -44.267 1.00 86.69 91 VAL A CA 1
ATOM 725 C C . VAL A 1 91 ? 6.409 18.168 -43.481 1.00 86.69 91 VAL A C 1
ATOM 727 O O . VAL A 1 91 ? 6.366 18.953 -42.537 1.00 86.69 91 VAL A O 1
ATOM 730 N N . ILE A 1 92 ? 5.360 17.437 -43.858 1.00 87.38 92 ILE A N 1
ATOM 731 C CA . ILE A 1 92 ? 4.084 17.342 -43.134 1.00 87.38 92 ILE A CA 1
ATOM 732 C C . ILE A 1 92 ? 4.178 16.276 -42.038 1.00 87.38 92 ILE A C 1
ATOM 734 O O . ILE A 1 92 ? 3.655 16.461 -40.941 1.00 87.38 92 ILE A O 1
ATOM 738 N N . GLU A 1 93 ? 4.833 15.153 -42.336 1.00 87.50 93 GLU A N 1
ATOM 739 C CA . GLU A 1 93 ? 4.996 14.041 -41.403 1.00 87.50 93 GLU A CA 1
ATOM 740 C C . GLU A 1 93 ? 6.415 13.477 -41.497 1.00 87.50 93 GLU A C 1
ATOM 742 O O . GLU A 1 93 ? 6.872 13.106 -42.580 1.00 87.50 93 GLU A O 1
ATOM 747 N N . ASP A 1 94 ? 7.106 13.415 -40.356 1.00 90.50 94 ASP A N 1
ATOM 748 C CA . ASP A 1 94 ? 8.443 12.828 -40.257 1.00 90.50 94 ASP A CA 1
ATOM 749 C C . ASP A 1 94 ? 8.407 11.318 -40.547 1.00 90.50 94 ASP A C 1
ATOM 751 O O . ASP A 1 94 ? 7.518 10.589 -40.097 1.00 90.50 94 ASP A O 1
ATOM 755 N N . ALA A 1 95 ? 9.469 10.812 -41.169 1.00 92.19 95 ALA A N 1
ATOM 756 C CA . ALA A 1 95 ? 9.750 9.393 -41.283 1.00 92.19 95 ALA A CA 1
ATOM 757 C C . ALA A 1 95 ? 9.700 8.701 -39.916 1.00 92.19 95 ALA A C 1
ATOM 759 O O . ALA A 1 95 ? 10.358 9.110 -38.947 1.00 92.19 95 ALA A O 1
ATOM 760 N N . GLN A 1 96 ? 8.990 7.578 -39.869 1.00 94.88 96 GLN A N 1
ATOM 761 C CA . GLN A 1 96 ? 8.855 6.764 -38.676 1.00 94.88 96 GLN A CA 1
ATOM 762 C C . GLN A 1 96 ? 9.861 5.615 -38.663 1.00 94.88 96 GLN A C 1
ATOM 764 O O . GLN A 1 96 ? 10.195 4.990 -39.676 1.00 94.88 96 GLN A O 1
ATOM 769 N N . TYR A 1 97 ? 10.318 5.306 -37.456 1.00 95.81 97 TYR A N 1
ATOM 770 C CA . TYR A 1 97 ? 11.283 4.269 -37.150 1.00 95.81 97 TYR A CA 1
ATOM 771 C C . TYR A 1 97 ? 10.746 3.396 -36.029 1.00 95.81 97 TYR A C 1
ATOM 773 O O . TYR A 1 97 ? 10.232 3.882 -35.022 1.00 95.81 97 TYR A O 1
ATOM 781 N N . VAL A 1 98 ? 10.942 2.095 -36.178 1.00 96.38 98 VAL A N 1
ATOM 782 C CA . VAL A 1 98 ? 10.767 1.118 -35.112 1.00 96.38 98 VAL A CA 1
ATOM 783 C C . VAL A 1 98 ? 12.116 0.899 -34.455 1.00 96.38 98 VAL A C 1
ATOM 785 O O . VAL A 1 98 ? 13.078 0.508 -35.117 1.00 96.38 98 VAL A O 1
ATOM 788 N N . VAL A 1 99 ? 12.187 1.134 -33.149 1.00 95.19 99 VAL A N 1
ATOM 789 C CA . VAL A 1 99 ? 13.373 0.847 -32.341 1.00 95.19 99 VAL A CA 1
ATOM 790 C C . VAL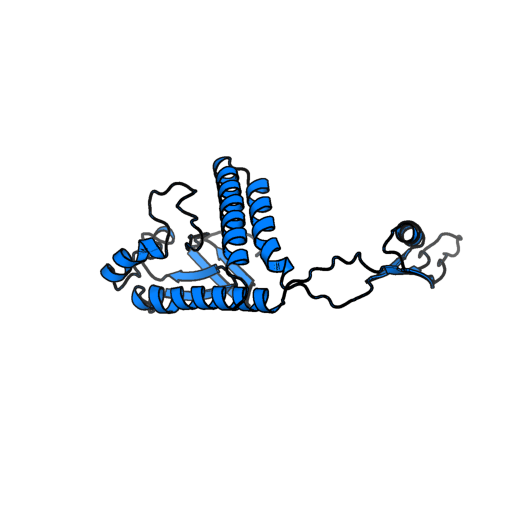 A 1 99 ? 13.040 -0.226 -31.321 1.00 95.19 99 VAL A C 1
ATOM 792 O O . VAL A 1 99 ? 12.068 -0.100 -30.576 1.00 95.19 99 VAL A O 1
ATOM 795 N N . ASN A 1 100 ? 13.868 -1.265 -31.294 1.00 94.00 100 ASN A N 1
ATOM 796 C CA . ASN A 1 100 ? 13.852 -2.299 -30.274 1.00 94.00 100 ASN A CA 1
ATOM 797 C C . ASN A 1 100 ? 14.975 -2.008 -29.261 1.00 94.00 100 ASN A C 1
ATOM 799 O O . ASN A 1 100 ? 16.150 -1.906 -29.632 1.00 94.00 100 ASN A O 1
ATOM 803 N N . GLU A 1 101 ? 14.590 -1.850 -27.998 1.00 92.56 101 GLU A N 1
ATOM 804 C CA . GLU A 1 101 ? 15.467 -1.720 -26.835 1.00 92.56 101 GLU A CA 1
ATOM 805 C C . GLU A 1 101 ? 15.333 -2.995 -25.976 1.00 92.56 101 GLU A C 1
ATOM 807 O O . GLU A 1 101 ? 14.224 -3.430 -25.674 1.00 92.56 101 GLU A O 1
ATOM 812 N N . SER A 1 102 ? 16.450 -3.584 -25.550 1.00 87.81 102 SER A N 1
ATOM 813 C CA . SER A 1 102 ? 16.509 -4.680 -24.579 1.00 87.81 102 SER A CA 1
ATOM 814 C C . SER A 1 102 ? 16.891 -4.114 -23.210 1.00 87.81 102 SER A C 1
ATOM 816 O O . SER A 1 102 ? 18.086 -3.904 -22.976 1.00 87.81 102 SER A O 1
ATOM 818 N N . PRO A 1 103 ? 15.929 -3.895 -22.293 1.00 79.75 103 PRO A N 1
ATOM 819 C CA . PRO A 1 103 ? 16.192 -3.262 -21.004 1.00 79.75 103 PRO A CA 1
ATOM 820 C C . PRO A 1 103 ? 17.340 -3.927 -20.237 1.00 79.75 103 PRO A C 1
ATOM 822 O O . PRO A 1 103 ? 17.527 -5.148 -20.301 1.00 79.75 103 PRO A O 1
ATOM 825 N N . ARG A 1 104 ? 18.108 -3.117 -19.490 1.00 74.31 104 ARG A N 1
ATOM 826 C CA . ARG A 1 104 ? 19.179 -3.619 -18.616 1.00 74.31 104 ARG A CA 1
ATOM 827 C C . ARG A 1 104 ? 18.617 -4.655 -17.645 1.00 74.31 104 ARG A C 1
ATOM 829 O O . ARG A 1 104 ? 17.603 -4.429 -16.993 1.00 74.31 104 ARG A O 1
ATOM 836 N N . GLN A 1 105 ? 19.318 -5.777 -17.548 1.00 70.12 105 GLN A N 1
ATOM 837 C CA . GLN A 1 105 ? 18.895 -6.928 -16.762 1.00 70.12 105 GLN A CA 1
ATOM 838 C C . GLN A 1 105 ? 19.642 -6.928 -15.431 1.00 70.12 105 GLN A C 1
ATOM 840 O O . GLN A 1 105 ? 20.872 -6.889 -15.409 1.00 70.12 105 GLN A O 1
ATOM 845 N N . ILE A 1 106 ? 18.904 -7.005 -14.327 1.00 68.19 106 ILE A N 1
ATOM 846 C CA . ILE A 1 106 ? 19.463 -7.225 -12.993 1.00 68.19 106 ILE A CA 1
ATOM 847 C C . ILE A 1 106 ? 19.051 -8.634 -12.579 1.00 68.19 106 ILE A C 1
ATOM 849 O O . ILE A 1 106 ? 17.867 -8.943 -12.495 1.00 68.19 106 ILE A O 1
ATOM 853 N N . LYS A 1 107 ? 20.028 -9.518 -12.364 1.00 66.94 107 LYS A N 1
ATOM 854 C CA . LYS A 1 107 ? 19.754 -10.879 -11.898 1.00 66.94 107 LYS A CA 1
ATOM 855 C C . LYS A 1 107 ? 19.520 -10.849 -10.387 1.00 66.94 107 LYS A C 1
ATOM 857 O O . LYS A 1 107 ? 20.485 -10.813 -9.629 1.00 66.94 107 LYS A O 1
ATOM 862 N N . CYS A 1 108 ? 18.261 -10.919 -9.963 1.00 65.00 108 CYS A N 1
ATOM 863 C CA . CYS A 1 108 ? 17.904 -11.235 -8.582 1.00 65.00 108 CYS A CA 1
ATOM 864 C C . CYS A 1 108 ? 17.703 -12.754 -8.460 1.00 65.00 108 CYS A C 1
ATOM 866 O O . CYS A 1 108 ? 16.923 -13.344 -9.203 1.00 65.00 108 CYS A O 1
ATOM 868 N N . SER A 1 109 ? 18.461 -13.412 -7.581 1.00 66.94 109 SER A N 1
ATOM 869 C CA . SER A 1 109 ? 18.443 -14.873 -7.391 1.00 66.94 109 SER A CA 1
ATOM 870 C C . SER A 1 109 ? 17.710 -15.284 -6.114 1.00 66.94 109 SER A C 1
ATOM 872 O O . SER A 1 109 ? 18.111 -16.231 -5.441 1.00 66.94 109 SER A O 1
ATOM 874 N N . LYS A 1 110 ? 16.639 -14.564 -5.775 1.00 71.19 110 LYS A N 1
ATOM 875 C CA . LYS A 1 110 ? 15.799 -14.889 -4.626 1.00 71.19 110 LYS A CA 1
ATOM 876 C C . LYS A 1 110 ? 14.627 -15.795 -5.020 1.00 71.19 110 LYS A C 1
ATOM 878 O O . LYS A 1 110 ? 14.144 -15.713 -6.153 1.00 71.19 110 LYS A O 1
ATOM 883 N N . PRO A 1 111 ? 14.197 -16.699 -4.127 1.00 79.38 111 PRO A N 1
ATOM 884 C CA . PRO A 1 111 ? 13.077 -17.589 -4.393 1.00 79.38 111 PRO A CA 1
ATOM 885 C C . PRO A 1 111 ? 11.751 -16.816 -4.352 1.00 79.38 111 PRO A C 1
ATOM 887 O O . P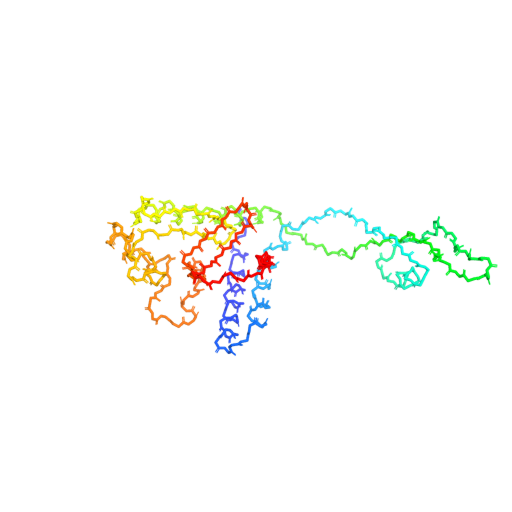RO A 1 111 ? 11.421 -16.201 -3.343 1.00 79.38 111 PRO A O 1
ATOM 890 N N . LEU A 1 112 ? 10.940 -16.925 -5.411 1.00 81.25 112 LEU A N 1
ATOM 891 C CA . LEU A 1 112 ? 9.588 -16.339 -5.484 1.00 81.25 112 LEU A CA 1
ATOM 892 C C . LEU A 1 112 ? 8.694 -16.754 -4.295 1.00 81.25 112 LEU A C 1
ATOM 894 O O . LEU A 1 112 ? 7.752 -16.057 -3.926 1.00 81.25 112 LEU A O 1
ATOM 898 N N . GLN A 1 113 ? 9.001 -17.895 -3.679 1.00 84.94 113 GLN A N 1
ATOM 899 C CA . GLN A 1 113 ? 8.341 -18.409 -2.486 1.00 84.94 113 GLN A CA 1
ATOM 900 C C . GLN A 1 113 ? 8.420 -17.446 -1.293 1.00 84.94 113 GLN A C 1
ATOM 902 O O . GLN A 1 113 ? 7.467 -17.393 -0.524 1.00 84.94 113 GLN A O 1
ATOM 907 N N . GLU A 1 114 ? 9.506 -16.679 -1.141 1.00 82.19 114 GLU A N 1
ATOM 908 C CA . GLU A 1 114 ? 9.624 -15.664 -0.080 1.00 82.19 114 GLU A CA 1
ATOM 909 C C . GLU A 1 114 ? 8.596 -14.543 -0.282 1.00 82.19 114 GLU A C 1
ATOM 911 O O . GLU A 1 114 ? 7.936 -14.120 0.673 1.00 82.19 114 GLU A O 1
ATOM 916 N N . ALA A 1 115 ? 8.382 -14.133 -1.538 1.00 83.38 115 ALA A N 1
ATOM 917 C CA . ALA A 1 115 ? 7.392 -13.118 -1.868 1.00 83.38 115 ALA A CA 1
ATOM 918 C C . ALA A 1 115 ? 5.960 -13.598 -1.572 1.00 83.38 115 ALA A C 1
ATOM 920 O O . ALA A 1 115 ? 5.180 -12.902 -0.921 1.00 83.38 115 ALA A O 1
ATOM 921 N N . ILE A 1 116 ? 5.633 -14.824 -1.995 1.00 86.25 116 ILE A N 1
ATOM 922 C CA . ILE A 1 116 ? 4.327 -15.451 -1.734 1.00 86.25 116 ILE A CA 1
ATOM 923 C C . ILE A 1 116 ? 4.095 -15.606 -0.229 1.00 86.25 116 ILE A C 1
ATOM 925 O O . ILE A 1 116 ? 3.045 -15.212 0.272 1.00 86.25 116 ILE A O 1
ATOM 929 N N . PHE A 1 117 ? 5.085 -16.124 0.504 1.00 86.81 117 PHE A N 1
ATOM 930 C CA . PHE A 1 117 ? 4.982 -16.317 1.948 1.00 86.81 117 PHE A CA 1
ATOM 931 C C . PHE A 1 117 ? 4.704 -14.999 2.673 1.00 86.81 117 PHE A C 1
ATOM 933 O O . PHE A 1 117 ? 3.835 -14.945 3.538 1.00 86.81 117 PHE A O 1
ATOM 940 N N . THR A 1 118 ? 5.396 -13.922 2.309 1.00 83.94 118 THR A N 1
ATOM 941 C CA . THR A 1 118 ? 5.189 -12.611 2.939 1.00 83.94 118 THR A CA 1
ATOM 942 C C . THR A 1 118 ? 3.785 -12.067 2.653 1.00 83.94 118 THR A C 1
ATOM 944 O O . THR A 1 118 ? 3.124 -11.601 3.578 1.00 83.94 118 THR A O 1
ATOM 947 N N . LEU A 1 119 ? 3.286 -12.194 1.413 1.00 85.50 119 LEU A N 1
ATOM 948 C CA . LEU A 1 119 ? 1.920 -11.783 1.046 1.00 85.50 119 LEU A CA 1
ATOM 949 C C . LEU A 1 119 ? 0.840 -12.597 1.760 1.00 85.50 119 LEU A C 1
ATOM 951 O O . LEU A 1 119 ? -0.206 -12.062 2.121 1.00 85.50 119 LEU A O 1
ATOM 955 N N . ASP A 1 120 ? 1.056 -13.894 1.950 1.00 89.44 120 ASP A N 1
ATOM 956 C CA . ASP A 1 120 ? 0.093 -14.732 2.660 1.00 89.44 120 ASP A CA 1
ATOM 957 C C . ASP A 1 120 ? 0.096 -14.427 4.161 1.00 89.44 120 ASP A C 1
ATOM 959 O O . ASP A 1 120 ? -0.971 -14.367 4.774 1.00 89.44 120 ASP A O 1
ATOM 963 N N . ASN A 1 121 ? 1.264 -14.147 4.750 1.00 86.94 121 ASN A N 1
ATOM 964 C CA . ASN A 1 121 ? 1.350 -13.715 6.145 1.00 86.94 121 ASN A CA 1
ATOM 965 C C . ASN A 1 121 ? 0.724 -12.335 6.367 1.00 86.94 121 ASN A C 1
ATOM 967 O O . ASN A 1 121 ? 0.040 -12.157 7.374 1.00 86.94 121 ASN A O 1
ATOM 971 N N . SER A 1 122 ? 0.892 -11.379 5.446 1.00 84.25 122 SER A N 1
ATOM 972 C CA . SER A 1 122 ? 0.256 -10.061 5.578 1.00 84.25 122 SER A CA 1
ATOM 973 C C . SER A 1 122 ? -1.271 -10.171 5.528 1.00 84.25 122 SER A C 1
ATOM 975 O O . SER A 1 122 ? -1.960 -9.624 6.390 1.00 84.25 122 SER A O 1
ATOM 977 N N . LYS A 1 123 ? -1.813 -10.976 4.604 1.00 87.12 123 LYS A N 1
ATOM 978 C CA . LYS A 1 123 ? -3.252 -11.279 4.548 1.00 87.12 123 LYS A CA 1
ATOM 979 C C . LYS A 1 123 ? -3.737 -11.981 5.810 1.00 87.12 123 LYS A C 1
ATOM 981 O O . LYS A 1 123 ? -4.774 -11.607 6.349 1.00 87.12 123 LYS A O 1
ATOM 986 N N . LEU A 1 124 ? -3.011 -12.995 6.284 1.00 88.62 124 LEU A N 1
ATOM 987 C CA . LEU A 1 124 ? -3.385 -13.735 7.488 1.00 88.62 124 LEU A CA 1
ATOM 988 C C . LEU A 1 124 ? -3.420 -12.816 8.710 1.00 88.62 124 LEU A C 1
ATOM 990 O O . LEU A 1 124 ? -4.364 -12.888 9.493 1.00 88.62 124 LEU A O 1
ATOM 994 N N . TRP A 1 125 ? -2.429 -11.935 8.848 1.00 85.44 125 TRP A N 1
ATOM 995 C CA . TRP A 1 125 ? -2.393 -10.939 9.910 1.00 85.44 125 TRP A CA 1
ATOM 996 C C . TRP A 1 125 ? -3.614 -10.010 9.848 1.00 85.44 125 TRP A C 1
ATOM 998 O O . TRP A 1 125 ? -4.290 -9.815 10.857 1.00 85.44 125 TRP A O 1
ATOM 1008 N N . TYR A 1 126 ? -3.973 -9.537 8.651 1.00 84.56 126 TYR A N 1
ATOM 1009 C CA . TYR A 1 126 ? -5.136 -8.673 8.453 1.00 84.56 126 TYR A CA 1
ATOM 1010 C C . TYR A 1 126 ? -6.461 -9.363 8.795 1.00 84.56 126 TYR A C 1
ATOM 1012 O O . TYR A 1 126 ? -7.302 -8.823 9.514 1.00 84.56 126 TYR A O 1
ATOM 1020 N N . LEU A 1 127 ? -6.639 -10.599 8.320 1.00 87.06 127 LEU A N 1
ATOM 1021 C CA . LEU A 1 127 ? -7.807 -11.416 8.643 1.00 87.06 127 LEU A CA 1
ATOM 1022 C C . LEU A 1 127 ? -7.874 -11.709 10.143 1.00 87.06 127 LEU A C 1
ATOM 1024 O O . LEU A 1 127 ? -8.959 -11.703 10.721 1.00 87.06 127 LEU A O 1
ATOM 1028 N N . ASN A 1 128 ? -6.730 -11.931 10.787 1.00 88.12 128 ASN A N 1
ATOM 1029 C CA . ASN A 1 128 ? -6.661 -12.124 12.226 1.00 88.12 128 ASN A CA 1
ATOM 1030 C C . ASN A 1 128 ? -7.120 -10.866 12.977 1.00 88.12 128 ASN A C 1
ATOM 1032 O O . ASN A 1 128 ? -7.952 -10.980 13.872 1.00 88.12 128 ASN A O 1
ATOM 1036 N N . PHE A 1 129 ? -6.672 -9.673 12.581 1.00 85.19 129 PHE A N 1
ATOM 1037 C CA . PHE A 1 129 ? -7.169 -8.423 13.160 1.00 85.19 129 PHE A CA 1
ATOM 1038 C C . PHE A 1 129 ? -8.690 -8.282 12.986 1.00 85.19 129 PHE A C 1
ATOM 1040 O O . PHE A 1 129 ? -9.422 -8.055 13.950 1.00 85.19 129 PHE A O 1
ATOM 1047 N N . VAL A 1 130 ? -9.204 -8.503 11.776 1.00 87.56 130 VAL A N 1
ATOM 1048 C CA . VAL A 1 130 ? -10.642 -8.385 11.503 1.00 87.56 130 VAL A CA 1
ATOM 1049 C C . VAL A 1 130 ? -11.454 -9.386 12.335 1.00 87.56 130 VAL A C 1
ATOM 1051 O O . VAL A 1 130 ? -12.337 -8.992 13.096 1.00 87.56 130 VAL A O 1
ATOM 1054 N N . TYR A 1 131 ? -11.163 -10.682 12.232 1.00 89.81 131 TYR A N 1
ATOM 1055 C CA . TYR A 1 131 ? -11.988 -11.727 12.847 1.00 89.81 131 TYR A CA 1
ATOM 1056 C C . TYR A 1 131 ? -11.734 -11.919 14.340 1.00 89.81 131 TYR A C 1
ATOM 1058 O O . TYR A 1 131 ? -12.675 -12.172 15.094 1.00 89.81 131 TYR A O 1
ATOM 1066 N N . ASN A 1 132 ? -10.481 -11.816 14.786 1.00 89.19 132 ASN A N 1
ATOM 1067 C CA . ASN A 1 132 ? -10.126 -12.083 16.177 1.00 89.19 132 ASN A CA 1
ATOM 1068 C C . ASN A 1 132 ? -10.074 -10.841 17.060 1.00 89.19 132 ASN A C 1
ATOM 1070 O O . ASN A 1 132 ? -10.109 -11.025 18.277 1.00 89.19 132 ASN A O 1
ATOM 1074 N N . PHE A 1 133 ? -10.049 -9.632 16.494 1.00 87.25 133 PHE A N 1
ATOM 1075 C CA . PHE A 1 133 ? -10.176 -8.387 17.250 1.00 87.25 133 PHE A CA 1
ATOM 1076 C C . PHE A 1 133 ? -11.489 -7.661 16.920 1.00 87.25 133 PHE A C 1
ATOM 1078 O O . PHE A 1 133 ? -12.391 -7.681 17.759 1.00 87.25 133 PHE A O 1
ATOM 1085 N N . LEU A 1 134 ? -11.659 -7.113 15.706 1.00 88.25 134 LEU A N 1
ATOM 1086 C CA . LEU A 1 134 ? -12.807 -6.244 15.385 1.00 88.25 134 LEU A CA 1
ATOM 1087 C C . LEU A 1 134 ? -14.160 -6.927 15.613 1.00 88.25 134 LEU A C 1
ATOM 1089 O O . LEU A 1 134 ? -14.981 -6.418 16.369 1.00 88.25 134 LEU A O 1
ATOM 1093 N N . TYR A 1 135 ? -14.395 -8.108 15.036 1.00 90.50 135 TYR A N 1
ATOM 1094 C CA . TYR A 1 135 ? -15.679 -8.808 15.198 1.00 90.50 135 TYR A CA 1
ATOM 1095 C C . TYR A 1 135 ? -16.000 -9.172 16.658 1.00 90.50 135 TYR A C 1
ATOM 1097 O O . TYR A 1 135 ? -17.177 -9.317 17.017 1.00 90.50 135 TYR A O 1
ATOM 1105 N N . LYS A 1 136 ? -14.980 -9.319 17.514 1.00 91.44 136 LYS A N 1
ATOM 1106 C CA . LYS A 1 136 ? -15.166 -9.654 18.931 1.00 91.44 136 LYS A CA 1
ATOM 1107 C C . LYS A 1 136 ? -15.536 -8.438 19.770 1.00 91.44 136 LYS A C 1
ATOM 1109 O O . LYS A 1 136 ? -16.457 -8.548 20.571 1.00 91.44 136 LYS A O 1
ATOM 1114 N N . CYS A 1 137 ? -14.884 -7.293 19.567 1.00 90.25 137 CYS A N 1
ATOM 1115 C CA . CYS A 1 137 ? -15.092 -6.110 20.408 1.00 90.25 137 CYS A CA 1
ATOM 1116 C C . CYS A 1 137 ? -16.001 -5.037 19.810 1.00 90.25 137 CYS A C 1
ATOM 1118 O O . CYS A 1 137 ? -16.490 -4.201 20.566 1.00 90.25 137 CYS A O 1
ATOM 1120 N N . ILE A 1 138 ? -16.275 -5.067 18.504 1.00 91.12 138 ILE A N 1
ATOM 1121 C CA . ILE A 1 138 ? -17.085 -4.060 17.811 1.00 91.12 138 ILE A CA 1
ATOM 1122 C C . ILE A 1 138 ? -18.503 -4.574 17.525 1.00 91.12 138 ILE A C 1
ATOM 1124 O O . ILE A 1 138 ? -18.740 -5.748 17.210 1.00 91.12 138 ILE A O 1
ATOM 1128 N N . ASP A 1 139 ? -19.465 -3.669 17.675 1.00 92.44 139 ASP A N 1
ATOM 1129 C CA . ASP A 1 139 ? -20.860 -3.809 17.287 1.00 92.44 139 ASP A CA 1
ATOM 1130 C C . ASP A 1 139 ? -20.998 -3.681 15.763 1.00 92.44 139 ASP A C 1
ATOM 1132 O O . ASP A 1 139 ? -21.014 -2.584 15.198 1.00 92.44 139 ASP A O 1
ATOM 1136 N N . MET A 1 140 ? -21.079 -4.830 15.093 1.00 89.94 140 MET A N 1
ATOM 1137 C CA . MET A 1 140 ? -21.182 -4.910 13.636 1.00 89.94 140 MET A CA 1
ATOM 1138 C C . MET A 1 140 ? -22.549 -4.474 13.097 1.00 89.94 140 MET A C 1
ATOM 1140 O O . MET A 1 140 ? -22.657 -4.225 11.902 1.00 89.94 140 MET A O 1
ATOM 1144 N N . ASP A 1 141 ? -23.564 -4.301 13.952 1.00 92.81 141 ASP A N 1
ATOM 1145 C CA . ASP A 1 141 ? -24.837 -3.696 13.537 1.00 92.81 141 ASP A CA 1
ATOM 1146 C C . ASP A 1 141 ? -24.703 -2.172 13.359 1.00 92.81 141 ASP A C 1
ATOM 1148 O O . ASP A 1 141 ? -25.526 -1.534 12.701 1.00 92.81 141 ASP A O 1
ATOM 1152 N N . LYS A 1 142 ? -23.636 -1.580 13.916 1.00 90.44 142 LYS A N 1
ATOM 1153 C CA . LYS A 1 142 ? -23.312 -0.150 13.815 1.00 90.44 142 LYS A CA 1
ATOM 1154 C C . LYS A 1 142 ? -22.084 0.141 12.962 1.00 90.44 142 LYS A C 1
ATOM 1156 O O . LYS A 1 142 ? -21.737 1.310 12.796 1.00 90.44 142 LYS A O 1
ATOM 1161 N N . VAL A 1 143 ? -21.409 -0.877 12.436 1.00 89.19 143 VAL A N 1
ATOM 1162 C CA . VAL A 1 143 ? -20.204 -0.705 11.619 1.00 89.19 143 VAL A CA 1
ATOM 1163 C C . VAL A 1 143 ? -20.336 -1.469 10.316 1.00 89.19 143 VAL A C 1
ATOM 1165 O O . VAL A 1 143 ? -20.551 -2.676 10.303 1.00 89.19 143 VAL A O 1
ATOM 1168 N N . HIS A 1 144 ? -20.138 -0.765 9.208 1.00 87.88 144 HIS A N 1
ATOM 1169 C CA . HIS A 1 144 ? -20.132 -1.344 7.874 1.00 87.88 144 HIS A CA 1
ATOM 1170 C C . HIS A 1 144 ? -18.731 -1.275 7.256 1.00 87.88 144 HIS A C 1
ATOM 1172 O O . HIS A 1 144 ? -18.098 -0.216 7.233 1.00 87.88 144 HIS A O 1
ATOM 1178 N N . PHE A 1 145 ? -18.255 -2.403 6.726 1.00 85.50 145 PHE A N 1
ATOM 1179 C CA . PHE A 1 145 ? -17.022 -2.471 5.943 1.00 85.50 145 PHE A CA 1
ATOM 1180 C C . PHE A 1 145 ? -17.282 -1.927 4.535 1.00 85.50 145 PHE A C 1
ATOM 1182 O O . PHE A 1 145 ? -17.875 -2.601 3.697 1.00 85.50 145 PHE A O 1
ATOM 1189 N N . SER A 1 146 ? -16.836 -0.702 4.270 1.00 85.25 146 SER A N 1
ATOM 1190 C CA . SER A 1 146 ? -17.083 -0.026 2.994 1.00 85.25 146 SER A CA 1
ATOM 1191 C C . SER A 1 146 ? -16.111 -0.460 1.902 1.00 85.25 146 SER A C 1
ATOM 1193 O O . SER A 1 146 ? -16.505 -0.612 0.749 1.00 85.25 146 SER A O 1
ATOM 1195 N N . ASN A 1 147 ? -14.830 -0.614 2.238 1.00 83.94 147 ASN A N 1
ATOM 1196 C CA . ASN A 1 147 ? -13.800 -1.091 1.319 1.00 83.94 147 ASN A CA 1
ATOM 1197 C C . ASN A 1 147 ? -12.587 -1.615 2.103 1.00 83.94 147 ASN A C 1
ATOM 1199 O O . ASN A 1 147 ? -12.380 -1.246 3.261 1.00 83.94 147 ASN A O 1
ATOM 1203 N N . MET A 1 148 ? -11.772 -2.441 1.456 1.00 80.75 148 MET A N 1
ATOM 1204 C CA . MET A 1 148 ? -10.527 -2.972 2.000 1.00 80.75 148 MET A CA 1
ATOM 1205 C C . MET A 1 148 ? -9.492 -3.059 0.876 1.00 80.75 148 MET A C 1
ATOM 1207 O O . MET A 1 148 ? -9.784 -3.593 -0.195 1.00 80.75 148 MET A O 1
ATOM 1211 N N . ASP A 1 149 ? -8.302 -2.518 1.114 1.00 79.75 149 ASP A N 1
ATOM 1212 C CA . ASP A 1 149 ? -7.142 -2.624 0.224 1.00 79.75 149 ASP A CA 1
ATOM 1213 C C . ASP A 1 149 ? -5.980 -3.299 0.978 1.00 79.75 149 ASP A C 1
ATOM 1215 O O . ASP A 1 149 ? -6.134 -3.777 2.099 1.00 79.75 149 ASP A O 1
ATOM 1219 N N . THR A 1 150 ? -4.817 -3.372 0.338 1.00 77.00 150 THR A N 1
ATOM 1220 C CA . THR A 1 150 ? -3.645 -4.161 0.745 1.00 77.00 150 THR A CA 1
ATOM 1221 C C . THR A 1 150 ? -3.178 -3.867 2.174 1.00 77.00 150 THR A C 1
ATOM 1223 O O . THR A 1 150 ? -2.738 -4.781 2.865 1.00 77.00 150 THR A O 1
ATOM 1226 N N . GLU A 1 151 ? -3.296 -2.618 2.627 1.00 76.81 151 GLU A N 1
ATOM 1227 C CA . GLU A 1 151 ? -2.809 -2.168 3.941 1.00 76.81 151 GLU A CA 1
ATOM 1228 C C . GLU A 1 151 ? -3.823 -1.262 4.668 1.00 76.81 151 GLU A C 1
ATOM 1230 O O . GLU A 1 151 ? -3.502 -0.667 5.692 1.00 76.81 151 GLU A O 1
ATOM 1235 N N . SER A 1 152 ? -5.055 -1.136 4.160 1.00 82.88 152 SER A N 1
ATOM 1236 C CA . SER A 1 152 ? -6.051 -0.198 4.692 1.00 82.88 152 SER A CA 1
ATOM 1237 C C . SER A 1 152 ? -7.477 -0.744 4.632 1.00 82.88 152 SER A C 1
ATOM 1239 O O . SER A 1 152 ? -7.836 -1.562 3.784 1.00 82.88 152 SER A O 1
ATOM 1241 N N . MET A 1 153 ? -8.310 -0.269 5.555 1.00 86.31 153 MET A N 1
ATOM 1242 C CA . MET A 1 153 ? -9.725 -0.617 5.658 1.00 86.31 153 MET A CA 1
ATOM 1243 C C . MET A 1 153 ? -10.527 0.640 5.912 1.00 86.31 153 MET A C 1
ATOM 1245 O O . MET A 1 153 ? -10.143 1.507 6.694 1.00 86.31 153 MET A O 1
ATOM 1249 N N . TYR A 1 154 ? -11.672 0.699 5.252 1.00 88.06 154 TYR A N 1
ATOM 1250 C CA . TYR A 1 154 ? -12.592 1.813 5.319 1.00 88.06 154 TYR A CA 1
ATOM 1251 C C . TYR A 1 154 ? -13.851 1.360 6.040 1.00 88.06 154 TYR A C 1
ATOM 1253 O O . TYR A 1 154 ? -14.594 0.512 5.541 1.00 88.06 154 TYR A O 1
ATOM 1261 N N . LEU A 1 155 ? -14.076 1.935 7.218 1.00 89.19 155 LEU A N 1
ATOM 1262 C CA . LEU A 1 155 ? -15.220 1.641 8.070 1.00 89.19 155 LEU A CA 1
ATOM 1263 C C . LEU A 1 155 ? -16.200 2.814 8.048 1.00 89.19 155 LEU A C 1
ATOM 1265 O O . LEU A 1 155 ? -15.805 3.960 8.254 1.00 89.19 155 LEU A O 1
ATOM 1269 N N . ALA A 1 156 ? -17.479 2.524 7.828 1.00 89.69 156 ALA A N 1
ATOM 1270 C CA . ALA A 1 156 ? -18.569 3.457 8.085 1.00 89.69 156 ALA A CA 1
ATOM 1271 C C . ALA A 1 156 ? -19.173 3.145 9.459 1.00 89.69 156 ALA A C 1
ATOM 1273 O O . ALA A 1 156 ? -19.546 2.004 9.724 1.00 89.69 156 ALA A O 1
ATOM 1274 N N . ILE A 1 157 ? -19.244 4.152 10.332 1.00 89.38 157 ILE A N 1
ATOM 1275 C CA . ILE A 1 157 ? -19.571 3.986 11.754 1.00 89.38 157 ILE A CA 1
ATOM 1276 C C . ILE A 1 157 ? -20.842 4.773 12.085 1.00 89.38 157 ILE A C 1
ATOM 1278 O O . ILE A 1 157 ? -20.889 5.993 11.939 1.00 89.38 157 ILE A O 1
ATOM 1282 N N . ALA A 1 158 ? -21.860 4.074 12.577 1.00 88.44 158 ALA A N 1
ATOM 1283 C CA . ALA A 1 158 ? -23.152 4.609 12.993 1.00 88.44 158 ALA A CA 1
ATOM 1284 C C . ALA A 1 158 ? -23.219 4.769 14.524 1.00 88.44 158 ALA A C 1
ATOM 1286 O O . ALA A 1 158 ? -23.955 4.057 15.210 1.00 88.44 158 ALA A O 1
ATOM 1287 N N . GLY A 1 159 ? -22.420 5.687 15.075 1.00 84.62 159 GLY A N 1
ATOM 1288 C CA . GLY A 1 159 ? -22.431 6.004 16.509 1.00 84.62 159 GLY A CA 1
ATOM 1289 C C . GLY A 1 159 ? -23.054 7.370 16.831 1.00 84.62 159 GLY A C 1
ATOM 1290 O O . GLY A 1 159 ? -24.171 7.671 16.416 1.00 84.62 159 GLY A O 1
ATOM 1291 N N . SER A 1 160 ? -22.366 8.205 17.611 1.00 86.81 160 SER A N 1
ATOM 1292 C CA . SER A 1 160 ? -22.881 9.495 18.086 1.00 86.81 160 SER A CA 1
ATOM 1293 C C . SER A 1 160 ? -22.874 10.571 16.999 1.00 86.81 160 SER A C 1
ATOM 1295 O O . SER A 1 160 ? -21.819 10.972 16.510 1.00 86.81 160 SER A O 1
ATOM 1297 N N . GLN A 1 161 ? -24.050 11.122 16.687 1.00 81.31 161 GLN A N 1
ATOM 1298 C CA . GLN A 1 161 ? -24.183 12.299 15.817 1.00 81.31 161 GLN A CA 1
ATOM 1299 C C . GLN A 1 161 ? -23.588 13.572 16.442 1.00 81.31 161 GLN A C 1
ATOM 1301 O O . GLN A 1 161 ? -23.217 14.488 15.717 1.00 81.31 161 GLN A O 1
ATOM 1306 N N . ILE A 1 162 ? -23.480 13.630 17.776 1.00 85.38 162 ILE A N 1
ATOM 1307 C CA . ILE A 1 162 ? -22.956 14.799 18.501 1.00 85.38 162 ILE A CA 1
ATOM 1308 C C . ILE A 1 162 ? -21.431 14.865 18.374 1.00 85.38 162 ILE A C 1
ATOM 1310 O O . ILE A 1 162 ? -20.880 15.923 18.083 1.00 85.38 162 ILE A O 1
ATOM 1314 N N . GLU A 1 163 ? -20.743 13.738 18.584 1.00 82.88 163 GLU A N 1
ATOM 1315 C CA . GLU A 1 163 ? -19.282 13.671 18.423 1.00 82.88 163 GLU A CA 1
ATOM 1316 C C . GLU A 1 163 ? -18.873 13.548 16.939 1.00 82.88 163 GLU A C 1
ATOM 1318 O O . GLU A 1 163 ? -17.751 13.907 16.565 1.00 82.88 163 GLU A O 1
ATOM 1323 N N . GLY A 1 164 ? -19.787 13.091 16.074 1.00 84.31 164 GLY A N 1
ATOM 1324 C CA . GLY A 1 164 ? -19.586 13.017 14.629 1.00 84.31 164 GLY A CA 1
ATOM 1325 C C . GLY A 1 164 ? -18.376 12.155 14.274 1.00 84.31 164 GLY A C 1
ATOM 1326 O O . GLY A 1 164 ? -18.149 11.105 14.871 1.00 84.31 164 GLY A O 1
ATOM 1327 N N . LYS A 1 165 ? -17.554 12.599 13.320 1.00 79.88 165 LYS A N 1
ATOM 1328 C CA . LYS A 1 165 ? -16.352 11.857 12.893 1.00 79.88 165 LYS A CA 1
ATOM 1329 C C . LYS A 1 165 ? -15.275 11.701 13.977 1.00 79.88 165 LYS A C 1
ATOM 1331 O O . LYS A 1 165 ? -14.488 10.765 13.909 1.00 79.88 165 LYS A O 1
ATOM 1336 N N . LYS A 1 166 ? -15.261 12.571 14.997 1.00 83.38 166 LYS A N 1
ATOM 1337 C CA . LYS A 1 166 ? -14.266 12.532 16.086 1.00 83.38 166 LYS A CA 1
ATOM 1338 C C . LYS A 1 166 ? -14.490 11.381 17.068 1.00 83.38 166 LYS A C 1
ATOM 1340 O O . LYS A 1 166 ? -13.627 11.120 17.894 1.00 83.38 166 LYS A O 1
ATOM 1345 N N . GLN A 1 167 ? -15.628 10.698 16.976 1.00 82.44 167 GLN A N 1
ATOM 1346 C CA . GLN A 1 167 ? -15.988 9.626 17.896 1.00 82.44 167 GLN A CA 1
ATOM 1347 C C . GLN A 1 167 ? -15.102 8.370 17.788 1.00 82.44 167 GLN A C 1
ATOM 1349 O O . GLN A 1 167 ? -15.081 7.555 18.710 1.00 82.44 167 GLN A O 1
ATOM 1354 N N . GLY A 1 168 ? -14.419 8.169 16.652 1.00 84.50 168 GLY A N 1
ATOM 1355 C CA . GLY A 1 168 ? -13.659 6.947 16.383 1.00 84.50 168 GLY A CA 1
ATOM 1356 C C . GLY A 1 168 ? -14.510 5.685 16.576 1.00 84.50 168 GLY A C 1
ATOM 1357 O O . GLY A 1 168 ? -15.630 5.600 16.077 1.00 84.50 168 GLY A O 1
ATOM 1358 N N . LEU A 1 169 ? -13.996 4.714 17.337 1.00 85.69 169 LEU A N 1
ATOM 1359 C CA . LEU A 1 169 ? -14.712 3.473 17.666 1.00 85.69 169 LEU A CA 1
ATOM 1360 C C . LEU A 1 169 ? -15.511 3.544 18.980 1.00 85.69 169 LEU A C 1
ATOM 1362 O O . LEU A 1 169 ? -16.236 2.609 19.305 1.00 85.69 169 LEU A O 1
ATOM 1366 N N . LYS A 1 170 ? -15.432 4.651 19.728 1.00 86.31 170 LYS A N 1
ATOM 1367 C CA . LYS A 1 170 ? -15.896 4.773 21.123 1.00 86.31 170 LYS A CA 1
ATOM 1368 C C . LYS A 1 170 ? -17.331 4.292 21.371 1.00 86.31 170 LYS A C 1
ATOM 1370 O O . LYS A 1 170 ? -17.585 3.625 22.365 1.00 86.31 170 LYS A O 1
ATOM 1375 N N . TYR A 1 171 ? -18.274 4.617 20.482 1.00 88.44 171 TYR A N 1
ATOM 1376 C CA . TYR A 1 171 ? -19.699 4.267 20.650 1.00 88.44 171 TYR A CA 1
ATOM 1377 C C . TYR A 1 171 ? -20.120 2.951 19.993 1.00 88.44 171 TYR A C 1
ATOM 1379 O O . TYR A 1 171 ? -21.295 2.578 20.060 1.00 88.44 171 TYR A O 1
ATOM 1387 N N . VAL A 1 172 ? -19.182 2.269 19.340 1.00 89.62 172 VAL A N 1
ATOM 1388 C CA . VAL A 1 172 ? -19.416 0.982 18.679 1.00 89.62 172 VAL A CA 1
ATOM 1389 C C . VAL A 1 172 ? -18.636 -0.156 19.330 1.00 89.62 172 VAL A C 1
ATOM 1391 O O . VAL A 1 172 ? -18.764 -1.291 18.890 1.00 89.62 172 VAL A O 1
ATOM 1394 N N . VAL A 1 173 ? -17.879 0.093 20.403 1.00 90.94 173 VAL A N 1
ATOM 1395 C CA . VAL A 1 173 ? -17.311 -0.982 21.227 1.00 90.94 173 VAL A CA 1
ATOM 1396 C C . VAL A 1 173 ? -18.434 -1.648 22.031 1.00 90.94 173 VAL A C 1
ATOM 1398 O O . VAL A 1 173 ? -19.093 -1.000 22.843 1.00 90.94 173 VAL A O 1
ATOM 1401 N N . LYS A 1 174 ? -18.661 -2.948 21.810 1.00 93.88 174 LYS A N 1
ATOM 1402 C CA . LYS A 1 174 ? -19.634 -3.766 22.563 1.00 93.88 174 LYS A CA 1
ATOM 1403 C C . LYS A 1 174 ? -19.012 -4.504 23.750 1.00 93.88 174 LYS A C 1
ATOM 1405 O O . LYS A 1 174 ? -19.698 -4.750 24.735 1.00 93.88 174 LYS A O 1
ATOM 1410 N N . ASP A 1 175 ? -17.730 -4.857 23.657 1.00 92.50 175 ASP A N 1
ATOM 1411 C CA . ASP A 1 175 ? -16.976 -5.520 24.726 1.00 92.50 175 ASP A CA 1
ATOM 1412 C C . ASP A 1 175 ? -15.773 -4.654 25.101 1.00 92.50 175 ASP A C 1
ATOM 1414 O O . ASP A 1 175 ? -14.688 -4.768 24.524 1.00 92.50 175 ASP A O 1
ATOM 1418 N N . GLN A 1 176 ? -16.000 -3.749 26.055 1.00 89.88 176 GLN A N 1
ATOM 1419 C CA . GLN A 1 176 ? -14.986 -2.805 26.514 1.00 89.88 176 GLN A CA 1
ATOM 1420 C C . GLN A 1 176 ? -13.823 -3.515 27.214 1.00 89.88 176 GLN A C 1
ATOM 1422 O O . GLN A 1 176 ? -12.679 -3.109 27.055 1.00 89.88 176 GLN A O 1
ATOM 1427 N N . LEU A 1 177 ? -14.091 -4.603 27.947 1.00 90.69 177 LEU A N 1
ATOM 1428 C CA . LEU A 1 177 ? -13.052 -5.335 28.669 1.00 90.69 177 LEU A CA 1
ATOM 1429 C C . LEU A 1 177 ? -12.083 -6.003 27.689 1.00 90.69 177 LEU A C 1
ATOM 1431 O O . LEU A 1 177 ? -10.870 -5.885 27.855 1.00 90.69 177 LEU A O 1
ATOM 1435 N N . PHE A 1 178 ? -12.610 -6.675 26.660 1.00 89.75 178 PHE A N 1
ATOM 1436 C CA . PHE A 1 178 ? -11.784 -7.257 25.604 1.00 89.75 178 PHE A CA 1
ATOM 1437 C C . PHE A 1 178 ? -11.038 -6.169 24.829 1.00 89.75 178 PHE A C 1
ATOM 1439 O O . PHE A 1 178 ? -9.846 -6.319 24.554 1.00 89.75 178 PHE A O 1
ATOM 1446 N N . TYR A 1 179 ? -11.723 -5.070 24.493 1.00 86.62 179 TYR A N 1
ATOM 1447 C CA . TYR A 1 179 ? -11.108 -3.938 23.809 1.00 86.62 179 TYR A CA 1
ATOM 1448 C C . TYR A 1 179 ? -9.919 -3.408 24.608 1.00 86.62 179 TYR A C 1
ATOM 1450 O O . TYR A 1 179 ? -8.807 -3.450 24.105 1.00 86.62 179 TYR A O 1
ATOM 1458 N N . ASP A 1 180 ? -10.097 -3.028 25.872 1.00 85.75 180 ASP A N 1
ATOM 1459 C CA . ASP A 1 180 ? -9.036 -2.438 26.698 1.00 85.75 180 ASP A CA 1
ATOM 1460 C C . ASP A 1 180 ? -7.853 -3.399 26.928 1.00 85.75 180 ASP A C 1
ATOM 1462 O O . ASP A 1 180 ? -6.699 -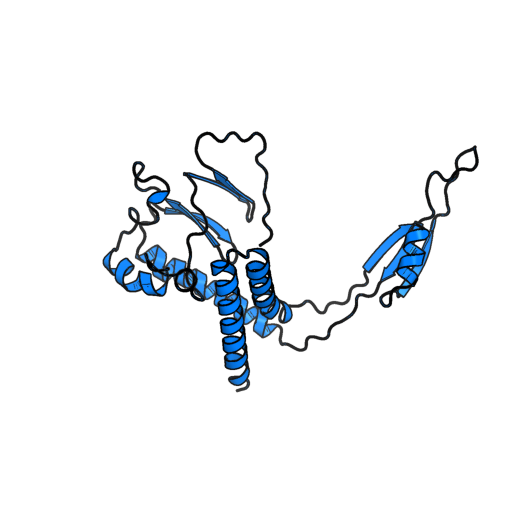2.967 26.999 1.00 85.75 180 ASP A O 1
ATOM 1466 N N . GLN A 1 181 ? -8.116 -4.711 27.012 1.00 86.50 181 GLN A N 1
ATOM 1467 C CA . GLN A 1 181 ? -7.079 -5.740 27.167 1.00 86.50 181 GLN A CA 1
ATOM 1468 C C . GLN A 1 181 ? -6.222 -5.926 25.909 1.00 86.50 181 GLN A C 1
ATOM 1470 O O . GLN A 1 181 ? -5.017 -6.162 26.020 1.00 86.50 181 GLN A O 1
ATOM 1475 N N . HIS A 1 182 ? -6.826 -5.828 24.723 1.00 80.12 182 HIS A N 1
ATOM 1476 C CA . HIS A 1 182 ? -6.166 -6.127 23.448 1.00 80.12 182 HIS A CA 1
ATOM 1477 C C . HIS A 1 182 ? -5.817 -4.887 22.617 1.00 80.12 182 HIS A C 1
ATOM 1479 O O . HIS A 1 182 ? -5.006 -4.988 21.699 1.00 80.12 182 HIS A O 1
ATOM 1485 N N . TYR A 1 183 ? -6.363 -3.719 22.960 1.00 72.50 183 TYR A N 1
ATOM 1486 C CA . TYR A 1 183 ? -6.155 -2.443 22.273 1.00 72.50 183 TYR A CA 1
ATOM 1487 C C . TYR A 1 183 ? -4.669 -2.135 22.116 1.00 72.50 183 TYR A C 1
ATOM 1489 O O . TYR A 1 183 ? -4.199 -1.914 21.009 1.00 72.50 183 TYR A O 1
ATOM 1497 N N . LYS A 1 184 ? -3.897 -2.255 23.202 1.00 67.44 184 LYS A N 1
ATOM 1498 C CA . LYS A 1 184 ? -2.453 -1.960 23.221 1.00 67.44 184 LYS A CA 1
ATOM 1499 C C . LYS A 1 184 ? -1.596 -2.883 22.350 1.00 67.44 184 LYS A C 1
ATOM 1501 O O . LYS A 1 184 ? -0.417 -2.614 22.172 1.00 67.44 184 LYS A O 1
ATOM 1506 N N . GLN A 1 185 ? -2.146 -4.008 21.894 1.00 67.38 185 GLN A N 1
ATOM 1507 C CA . GLN A 1 185 ? -1.449 -4.970 21.035 1.00 67.38 185 GLN A CA 1
ATOM 1508 C C . GLN A 1 185 ? -1.790 -4.788 19.551 1.00 67.38 185 GLN A C 1
ATOM 1510 O O . GLN A 1 185 ? -1.228 -5.502 18.727 1.00 67.38 185 GLN A O 1
ATOM 1515 N N . GLN A 1 186 ? -2.782 -3.955 19.226 1.00 63.34 186 GLN A N 1
ATOM 1516 C CA . GLN A 1 186 ? -3.365 -3.858 17.882 1.00 63.34 186 GLN A CA 1
ATOM 1517 C C . GLN A 1 186 ? -3.517 -2.405 17.398 1.00 63.34 186 GLN A C 1
ATOM 1519 O O . GLN A 1 186 ? -3.604 -2.172 16.193 1.00 63.34 186 GLN A O 1
ATOM 1524 N N . LEU A 1 187 ? -3.589 -1.438 18.318 1.00 62.19 187 LEU A N 1
ATOM 1525 C CA . LEU A 1 187 ? -3.841 -0.026 18.049 1.00 62.19 187 LEU A CA 1
ATOM 1526 C C . LEU A 1 187 ? -2.845 0.869 18.810 1.00 62.19 187 LEU A C 1
ATOM 1528 O O . LEU A 1 187 ? -2.381 0.491 19.891 1.00 62.19 187 LEU A O 1
ATOM 1532 N N . PRO A 1 188 ? -2.547 2.070 18.284 1.00 55.16 188 PRO A N 1
ATOM 1533 C CA . PRO A 1 188 ? -1.607 2.989 18.890 1.00 55.16 188 PRO A CA 1
ATOM 1534 C C . PRO A 1 188 ? -2.222 3.594 20.149 1.00 55.16 188 PRO A C 1
ATOM 1536 O O . PRO A 1 188 ? -3.420 3.874 20.209 1.00 55.16 188 PRO A O 1
ATOM 1539 N N . GLN A 1 189 ? -1.414 3.791 21.183 1.00 53.56 189 GLN A N 1
ATOM 1540 C CA . GLN A 1 189 ? -1.902 4.343 22.441 1.00 53.56 189 GLN A CA 1
ATOM 1541 C C . GLN A 1 189 ? -2.217 5.854 22.308 1.00 53.56 189 GLN A C 1
ATOM 1543 O O . GLN A 1 189 ? -1.555 6.594 21.579 1.00 53.56 189 GLN A O 1
ATOM 1548 N N . ASP A 1 190 ? -3.258 6.318 23.001 1.00 45.38 190 ASP A N 1
ATOM 1549 C CA . ASP A 1 190 ? -3.529 7.751 23.129 1.00 45.38 190 ASP A CA 1
ATOM 1550 C C . ASP A 1 190 ? -2.414 8.352 24.009 1.00 45.38 190 ASP A C 1
ATOM 1552 O O . ASP A 1 190 ? -2.136 7.818 25.084 1.00 45.38 190 ASP A O 1
ATOM 1556 N N . ASP A 1 191 ? -1.750 9.409 23.530 1.00 47.09 191 ASP A N 1
ATOM 1557 C CA . ASP A 1 191 ? -0.585 10.109 24.122 1.00 47.09 191 ASP A CA 1
ATOM 1558 C C . ASP A 1 191 ? 0.825 9.632 23.720 1.00 47.09 191 ASP A C 1
ATOM 1560 O O . ASP A 1 191 ? 1.810 10.036 24.347 1.00 47.09 191 ASP A O 1
ATOM 1564 N N . CYS A 1 192 ? 0.979 8.833 22.661 1.00 48.03 192 CYS A N 1
ATOM 1565 C CA . CYS A 1 192 ? 2.323 8.425 22.252 1.00 48.03 192 CYS A CA 1
ATOM 1566 C C . CYS A 1 192 ? 3.068 9.455 21.394 1.00 48.03 192 CYS A C 1
ATOM 1568 O O . CYS A 1 192 ? 2.487 10.257 20.662 1.00 48.03 192 CYS A O 1
ATOM 1570 N N . THR A 1 193 ? 4.398 9.381 21.417 1.00 50.84 193 THR A N 1
ATOM 1571 C CA . THR A 1 193 ? 5.235 10.066 20.426 1.00 50.84 193 THR A CA 1
ATOM 1572 C C . THR A 1 193 ? 4.969 9.509 19.018 1.00 50.84 193 THR A C 1
ATOM 1574 O O . THR A 1 193 ? 4.576 8.357 18.860 1.00 50.84 193 THR A O 1
ATOM 1577 N N . VAL A 1 194 ? 5.253 10.278 17.958 1.00 51.09 194 VAL A N 1
ATOM 1578 C CA . VAL A 1 194 ? 5.116 9.835 16.544 1.00 51.09 194 VAL A CA 1
ATOM 1579 C C . VAL A 1 194 ? 5.805 8.483 16.261 1.00 51.09 194 VAL A C 1
ATOM 1581 O O . VAL A 1 194 ? 5.408 7.759 15.350 1.00 51.09 194 VAL A O 1
ATOM 1584 N N . SER A 1 195 ? 6.846 8.153 17.034 1.00 48.75 195 SER A N 1
ATOM 1585 C CA . SER A 1 195 ? 7.569 6.876 16.991 1.00 48.75 195 SER A CA 1
ATOM 1586 C C . SER A 1 195 ? 6.737 5.693 17.490 1.00 48.75 195 SER A C 1
ATOM 1588 O O . SER A 1 195 ? 6.885 4.589 16.983 1.00 48.75 195 SER A O 1
ATOM 1590 N N . GLU A 1 196 ? 5.910 5.913 18.504 1.00 46.12 196 GLU A N 1
ATOM 1591 C CA . GLU A 1 196 ? 5.104 4.903 19.190 1.00 46.12 196 GLU A CA 1
ATOM 1592 C C . GLU A 1 196 ? 3.699 4.791 18.571 1.00 46.12 196 GLU A C 1
ATOM 1594 O O . GLU A 1 196 ? 3.133 3.707 18.548 1.00 46.12 196 GLU A O 1
ATOM 1599 N N . GLU A 1 197 ? 3.166 5.875 17.985 1.00 47.81 197 GLU A N 1
ATOM 1600 C CA . GLU A 1 197 ? 1.885 5.871 17.250 1.00 47.81 197 GLU A CA 1
ATOM 1601 C C . GLU A 1 197 ? 1.938 5.016 15.965 1.00 47.81 197 GLU A C 1
ATOM 1603 O O . GLU A 1 197 ? 0.917 4.638 15.388 1.00 47.81 197 GLU A O 1
ATOM 1608 N N . LYS A 1 198 ? 3.150 4.735 15.476 1.00 53.88 198 LYS A N 1
ATOM 1609 C CA . LYS A 1 198 ? 3.384 4.096 14.179 1.00 53.88 198 LYS A CA 1
ATOM 1610 C C . LYS A 1 198 ? 4.175 2.803 14.273 1.00 53.88 198 LYS A C 1
ATOM 1612 O O . LYS A 1 198 ? 4.762 2.427 13.266 1.00 53.88 198 LYS A O 1
ATOM 1617 N N . ASN A 1 199 ? 4.219 2.137 15.430 1.00 57.78 199 ASN A N 1
ATOM 1618 C CA . ASN A 1 199 ? 4.986 0.900 15.586 1.00 57.78 199 ASN A CA 1
ATOM 1619 C C . ASN A 1 199 ? 4.712 -0.106 14.459 1.00 57.78 199 ASN A C 1
ATOM 1621 O O . ASN A 1 199 ? 3.654 -0.138 13.829 1.00 57.78 199 ASN A O 1
ATOM 1625 N N . LEU A 1 200 ? 5.722 -0.930 14.188 1.00 54.97 200 LEU A N 1
ATOM 1626 C CA . LEU A 1 200 ? 5.650 -1.941 13.146 1.00 54.97 200 LEU A CA 1
ATOM 1627 C C . LEU A 1 200 ? 4.468 -2.882 13.432 1.00 54.97 200 LEU A C 1
ATOM 1629 O O . LEU A 1 200 ? 4.479 -3.566 14.450 1.00 54.97 200 LEU A O 1
ATOM 1633 N N . MET A 1 201 ? 3.514 -2.938 12.496 1.00 63.34 201 MET A N 1
ATOM 1634 C CA . MET A 1 201 ? 2.253 -3.698 12.558 1.00 63.34 201 MET A CA 1
ATOM 1635 C C . MET A 1 201 ? 1.097 -3.055 13.347 1.00 63.34 201 MET A C 1
ATOM 1637 O O . MET A 1 201 ? 0.051 -3.684 13.450 1.00 63.34 201 MET A O 1
ATOM 1641 N N . ASP A 1 202 ? 1.210 -1.826 13.849 1.00 67.19 202 ASP A N 1
ATOM 1642 C CA . ASP A 1 202 ? 0.061 -1.156 14.478 1.00 67.19 202 ASP A CA 1
ATOM 1643 C C . ASP A 1 202 ? -0.876 -0.535 13.428 1.00 67.19 202 ASP A C 1
ATOM 1645 O O . ASP A 1 202 ? -0.449 -0.107 12.351 1.00 67.19 202 ASP A O 1
ATOM 1649 N N . ILE A 1 203 ? -2.175 -0.471 13.739 1.00 69.94 203 ILE A N 1
ATOM 1650 C CA . ILE A 1 203 ? -3.185 0.124 12.851 1.00 69.94 203 ILE A CA 1
ATOM 1651 C C . ILE A 1 203 ? -3.434 1.574 13.238 1.00 69.94 203 ILE A C 1
ATOM 1653 O O . ILE A 1 203 ? -4.059 1.861 14.250 1.00 69.94 203 ILE A O 1
ATOM 1657 N N . THR A 1 204 ? -3.016 2.511 12.397 1.00 71.69 204 THR A N 1
ATOM 1658 C CA . THR A 1 204 ? -3.240 3.941 12.638 1.00 71.69 204 THR A CA 1
ATOM 1659 C C . THR A 1 204 ? -4.483 4.444 11.900 1.00 71.69 204 THR A C 1
ATOM 1661 O O . THR A 1 204 ? -4.766 4.041 10.771 1.00 71.69 204 THR A O 1
ATOM 1664 N N . THR A 1 205 ? -5.217 5.382 12.506 1.00 75.50 205 THR A N 1
ATOM 1665 C CA . THR A 1 205 ? -6.280 6.109 11.794 1.00 75.50 205 THR A CA 1
ATOM 1666 C C . THR A 1 205 ? -5.652 7.126 10.843 1.00 75.50 205 THR A C 1
ATOM 1668 O O . THR A 1 205 ? -5.128 8.146 11.280 1.00 75.50 205 THR A O 1
ATOM 1671 N N . GLU A 1 206 ? -5.712 6.874 9.536 1.00 75.44 206 GLU A N 1
ATOM 1672 C CA . GLU A 1 206 ? -5.117 7.783 8.544 1.00 75.44 206 GLU A CA 1
ATOM 1673 C C . GLU A 1 206 ? -6.006 8.984 8.204 1.00 75.44 206 GLU A C 1
ATOM 1675 O O . GLU A 1 206 ? -5.514 10.088 7.968 1.00 75.44 206 GLU A O 1
ATOM 1680 N N . SER A 1 207 ? -7.322 8.774 8.123 1.00 81.94 207 SER A N 1
ATOM 1681 C CA . SER A 1 207 ? -8.272 9.814 7.727 1.00 81.94 207 SER A CA 1
ATOM 1682 C C . SER A 1 207 ? -9.667 9.549 8.285 1.00 81.94 207 SER A C 1
ATOM 1684 O O . SER A 1 207 ? -10.058 8.406 8.514 1.00 81.94 207 SER A O 1
ATOM 1686 N N . GLN A 1 208 ? -10.420 10.627 8.505 1.00 83.75 208 GLN A N 1
ATOM 1687 C CA . GLN A 1 208 ? -11.800 10.593 8.982 1.00 83.75 208 GLN A CA 1
ATOM 1688 C C . GLN A 1 208 ? -12.647 11.557 8.146 1.00 83.75 208 GLN A C 1
ATOM 1690 O O . GLN A 1 208 ? -12.289 12.725 7.975 1.00 83.75 208 GLN A O 1
ATOM 1695 N N . GLY A 1 209 ? -13.786 11.077 7.651 1.00 84.88 209 GLY A N 1
ATOM 1696 C CA . GLY A 1 209 ? -14.781 11.865 6.923 1.00 84.88 209 GLY A CA 1
ATOM 1697 C C . GLY A 1 209 ? -16.170 11.659 7.516 1.00 84.88 209 GLY A C 1
ATOM 1698 O O . GLY A 1 209 ? -16.393 10.704 8.257 1.00 84.88 209 GLY A O 1
ATOM 1699 N N . GLU A 1 210 ? -17.100 12.562 7.216 1.00 85.25 210 GLU A N 1
ATOM 1700 C CA . GLU A 1 210 ? -18.507 12.383 7.605 1.00 85.25 210 GLU A CA 1
ATOM 1701 C C . GLU A 1 210 ? -19.205 11.345 6.728 1.00 85.25 210 GLU A C 1
ATOM 1703 O O . GLU A 1 210 ? -20.064 10.612 7.207 1.00 85.25 210 GLU A O 1
ATOM 1708 N N . ASN A 1 211 ? -18.819 11.270 5.453 1.00 84.81 211 ASN A N 1
ATOM 1709 C CA . ASN A 1 211 ? -19.394 10.355 4.481 1.00 84.81 211 ASN A CA 1
ATOM 1710 C C . ASN A 1 211 ? -18.297 9.676 3.659 1.00 84.81 211 ASN A C 1
ATOM 1712 O O . ASN A 1 211 ? -17.230 10.249 3.417 1.00 84.81 211 ASN A O 1
ATOM 1716 N N . ILE A 1 212 ? -18.596 8.467 3.186 1.00 86.94 212 ILE A N 1
ATOM 1717 C CA . ILE A 1 212 ? -17.774 7.727 2.233 1.00 86.94 212 ILE A CA 1
ATOM 1718 C C . ILE A 1 212 ? -18.658 7.143 1.132 1.00 86.94 212 ILE A C 1
ATOM 1720 O O . ILE A 1 212 ? -19.722 6.592 1.408 1.00 86.94 212 ILE A O 1
ATOM 1724 N N . VAL A 1 213 ? -18.201 7.238 -0.114 1.00 88.06 213 VAL A N 1
ATOM 1725 C CA . VAL A 1 213 ? -18.792 6.534 -1.259 1.00 88.06 213 VAL A CA 1
ATOM 1726 C C . VAL A 1 213 ? -17.729 5.626 -1.859 1.00 88.06 213 VAL A C 1
ATOM 1728 O O . VAL A 1 213 ? -16.635 6.089 -2.171 1.00 88.06 213 VAL A O 1
ATOM 1731 N N . CYS A 1 214 ? -18.058 4.345 -2.031 1.00 88.25 214 CYS A N 1
ATOM 1732 C CA . CYS A 1 214 ? -17.206 3.342 -2.668 1.00 88.25 214 CYS A CA 1
ATOM 1733 C C . CYS A 1 214 ? -17.933 2.789 -3.899 1.00 88.25 214 CYS A C 1
ATOM 1735 O O . CYS A 1 214 ? -18.955 2.122 -3.755 1.00 88.25 214 CYS A O 1
ATOM 1737 N N . LEU A 1 215 ? -17.425 3.071 -5.102 1.00 87.94 215 LEU A N 1
ATOM 1738 C CA . LEU A 1 215 ? -18.044 2.629 -6.360 1.00 87.94 215 LEU A CA 1
ATOM 1739 C C . LEU A 1 215 ? -17.460 1.302 -6.857 1.00 87.94 215 LEU A C 1
ATOM 1741 O O . LEU A 1 215 ? -18.174 0.474 -7.416 1.00 87.94 215 LEU A O 1
ATOM 1745 N N . ALA A 1 216 ? -16.154 1.117 -6.672 1.00 87.31 216 ALA A N 1
ATOM 1746 C CA . ALA A 1 216 ? -15.406 -0.063 -7.093 1.00 87.31 216 ALA A CA 1
ATOM 1747 C C . ALA A 1 216 ? -14.115 -0.190 -6.259 1.00 87.31 216 ALA A C 1
ATOM 1749 O O . ALA A 1 216 ? -13.722 0.780 -5.599 1.00 87.31 216 ALA A O 1
ATOM 1750 N N . PRO A 1 217 ? -13.418 -1.344 -6.290 1.00 82.50 217 PRO A N 1
ATOM 1751 C CA . PRO A 1 217 ? -12.093 -1.463 -5.688 1.00 82.50 217 PRO A CA 1
ATOM 1752 C C . PRO A 1 217 ? -11.169 -0.341 -6.179 1.00 82.50 217 PRO A C 1
ATOM 1754 O O . PRO A 1 217 ? -11.072 -0.101 -7.380 1.00 82.50 217 PRO A O 1
ATOM 1757 N N . LYS A 1 218 ? -10.504 0.350 -5.245 1.00 81.81 218 LYS A N 1
ATOM 1758 C CA . LYS A 1 218 ? -9.651 1.534 -5.497 1.00 81.81 218 LYS A CA 1
ATOM 1759 C C . LYS A 1 218 ? -10.376 2.772 -6.058 1.00 81.81 218 LYS A C 1
ATOM 1761 O O . LYS A 1 218 ? -9.721 3.719 -6.484 1.00 81.81 218 LYS A O 1
ATOM 1766 N N . CYS A 1 219 ? -11.710 2.805 -6.014 1.00 87.25 219 CYS A N 1
ATOM 1767 C CA . CYS A 1 219 ? -12.531 3.943 -6.434 1.00 87.25 219 CYS A CA 1
ATOM 1768 C C . CYS A 1 219 ? -13.485 4.356 -5.306 1.00 87.25 219 CYS A C 1
ATOM 1770 O O . CYS A 1 219 ? -14.634 3.908 -5.244 1.00 87.25 219 CYS A O 1
ATOM 1772 N N . TYR A 1 220 ? -12.991 5.207 -4.406 1.00 86.88 220 TYR A N 1
ATOM 1773 C CA . TYR A 1 220 ? -13.740 5.713 -3.259 1.00 86.88 220 TYR A CA 1
ATOM 1774 C C . TYR A 1 220 ? -13.428 7.185 -2.980 1.00 86.88 220 TYR A C 1
ATOM 1776 O O . TYR A 1 220 ? -12.415 7.723 -3.429 1.00 86.88 220 TYR A O 1
ATOM 1784 N N . SER A 1 221 ? -14.311 7.857 -2.247 1.00 85.94 221 SER A N 1
ATOM 1785 C CA . SER A 1 221 ? -14.128 9.251 -1.836 1.00 85.94 221 SER A CA 1
ATOM 1786 C C . SER A 1 221 ? -14.698 9.485 -0.444 1.00 85.94 221 SER A C 1
ATOM 1788 O O . SER A 1 221 ? -15.814 9.060 -0.146 1.00 85.94 221 SER A O 1
ATOM 1790 N N . LEU A 1 222 ? -13.910 10.162 0.391 1.00 86.31 222 LEU A N 1
ATOM 1791 C CA . LEU A 1 222 ? -14.288 10.647 1.718 1.00 86.31 222 LEU A CA 1
ATOM 1792 C C . LEU A 1 222 ? -14.613 12.137 1.611 1.00 86.31 222 LEU A C 1
ATOM 1794 O O . LEU A 1 222 ? -13.820 12.887 1.047 1.00 86.31 222 LEU A O 1
ATOM 1798 N N . TYR A 1 223 ? -15.750 12.570 2.153 1.00 83.31 223 TYR A N 1
ATOM 1799 C CA . TYR A 1 223 ? -16.161 13.976 2.107 1.00 83.31 223 TYR A CA 1
ATOM 1800 C C . TYR A 1 223 ? -16.935 14.396 3.364 1.00 83.31 223 TYR A C 1
ATOM 1802 O O . TYR A 1 223 ? -17.470 13.563 4.102 1.00 83.31 223 TYR A O 1
ATOM 1810 N N . ASN A 1 224 ? -16.977 15.707 3.614 1.00 84.25 224 ASN A N 1
ATOM 1811 C CA . ASN A 1 224 ? -17.752 16.334 4.688 1.00 84.25 224 ASN A CA 1
ATOM 1812 C C . ASN A 1 224 ? -18.894 17.165 4.076 1.00 84.25 224 ASN A C 1
ATOM 1814 O O . ASN A 1 224 ? -18.792 17.603 2.929 1.00 84.25 224 ASN A O 1
ATOM 1818 N N . GLY A 1 225 ? -19.993 17.359 4.803 1.00 66.12 225 GLY A N 1
ATOM 1819 C CA . GLY A 1 225 ? -21.135 18.140 4.332 1.00 66.12 225 GLY A CA 1
ATOM 1820 C C . GLY A 1 225 ? -20.743 19.567 3.924 1.00 66.12 225 GLY A C 1
ATOM 1821 O O . GLY A 1 225 ? -20.051 20.260 4.666 1.00 66.12 225 GLY A O 1
ATOM 1822 N N . ASN A 1 226 ? -21.240 19.991 2.755 1.00 50.94 226 ASN A N 1
ATOM 1823 C CA . ASN A 1 226 ? -21.043 21.288 2.083 1.00 50.94 226 ASN A CA 1
ATOM 1824 C C . ASN A 1 226 ? -19.691 21.556 1.395 1.00 50.94 226 ASN A C 1
ATOM 1826 O O . ASN A 1 226 ? -19.332 22.712 1.197 1.00 50.94 226 ASN A O 1
ATOM 1830 N N . GLU A 1 227 ? -19.020 20.524 0.888 1.00 51.88 227 GLU A N 1
ATOM 1831 C CA . GLU A 1 227 ? -18.153 20.686 -0.285 1.00 51.88 227 GLU A CA 1
ATOM 1832 C C . GLU A 1 227 ? -18.792 19.982 -1.488 1.00 51.88 227 GLU A C 1
ATOM 1834 O O . GLU A 1 227 ? -18.425 18.871 -1.864 1.00 51.88 227 GLU A O 1
ATOM 1839 N N . GLN A 1 228 ? -19.754 20.657 -2.131 1.00 42.09 228 GLN A N 1
ATOM 1840 C CA . GLN A 1 228 ? -19.825 20.592 -3.592 1.00 42.09 228 GLN A CA 1
ATOM 1841 C C . GLN A 1 228 ? -18.567 21.302 -4.105 1.00 42.09 228 GLN A C 1
ATOM 1843 O O . GLN A 1 228 ? -18.610 22.466 -4.487 1.00 42.09 228 GLN A O 1
ATOM 1848 N N . ASN A 1 229 ? -17.421 20.627 -4.036 1.00 35.94 229 ASN A N 1
ATOM 1849 C CA . ASN A 1 229 ? -16.382 20.926 -4.999 1.00 35.94 229 ASN A CA 1
ATOM 1850 C C . ASN A 1 229 ? -16.912 20.361 -6.314 1.00 35.94 229 ASN A C 1
ATOM 1852 O O . ASN A 1 229 ? -16.979 19.144 -6.505 1.00 35.94 229 ASN A O 1
ATOM 1856 N N . ASP A 1 230 ? -17.391 21.267 -7.166 1.00 36.97 230 ASP A N 1
ATOM 1857 C CA . ASP A 1 230 ? -17.410 21.036 -8.601 1.00 36.97 230 ASP A CA 1
ATOM 1858 C C . ASP A 1 230 ? -16.053 20.413 -8.962 1.00 36.97 230 ASP A C 1
ATOM 1860 O O . ASP A 1 230 ? -15.003 20.955 -8.622 1.00 36.97 230 ASP A O 1
ATOM 1864 N N . ASP A 1 231 ? -16.116 19.222 -9.551 1.00 32.34 231 ASP A N 1
ATOM 1865 C CA . ASP A 1 231 ? -15.062 18.210 -9.674 1.00 32.34 231 ASP A CA 1
ATOM 1866 C C . ASP A 1 231 ? -14.947 17.244 -8.480 1.00 32.34 231 ASP A C 1
ATOM 1868 O O . ASP A 1 231 ? -14.112 17.370 -7.581 1.00 32.34 231 ASP A O 1
ATOM 1872 N N . ILE A 1 232 ? -15.704 16.144 -8.578 1.00 33.09 232 ILE A N 1
ATOM 1873 C CA . ILE A 1 232 ? -15.319 14.852 -7.996 1.00 33.09 232 ILE A CA 1
ATOM 1874 C C . ILE A 1 232 ? -13.993 14.450 -8.665 1.00 33.09 232 ILE A C 1
ATOM 1876 O O . ILE A 1 232 ? -13.964 13.724 -9.659 1.00 33.09 232 ILE A O 1
ATOM 1880 N N . GLN A 1 233 ? -12.874 14.982 -8.174 1.00 24.48 233 GLN A N 1
ATOM 1881 C CA . GLN A 1 233 ? -11.555 14.578 -8.633 1.00 24.48 233 GLN A CA 1
ATOM 1882 C C . GLN A 1 233 ? -11.230 13.224 -8.012 1.00 24.48 233 GLN A C 1
ATOM 1884 O O . GLN A 1 233 ? -10.929 13.122 -6.821 1.00 24.48 233 GLN A O 1
ATOM 1889 N N . PHE A 1 234 ? -11.262 12.179 -8.840 1.00 27.00 234 PHE A N 1
ATOM 1890 C CA . PHE A 1 234 ? -10.656 10.887 -8.538 1.00 27.00 234 PHE A CA 1
ATOM 1891 C C . PHE A 1 234 ? -9.151 11.082 -8.321 1.00 27.00 234 PHE A C 1
ATOM 1893 O O . PHE A 1 234 ? -8.347 10.952 -9.242 1.00 27.00 234 PHE A O 1
ATOM 1900 N N . HIS A 1 235 ? -8.749 11.406 -7.097 1.00 22.73 235 HIS A N 1
ATOM 1901 C CA . HIS A 1 235 ? -7.345 11.383 -6.726 1.00 22.73 235 HIS A CA 1
ATOM 1902 C C . HIS A 1 235 ? -6.936 9.936 -6.465 1.00 22.73 235 HIS A C 1
ATOM 1904 O O . HIS A 1 235 ? -7.031 9.423 -5.352 1.00 22.73 235 HIS A O 1
ATOM 1910 N N . GLN A 1 236 ? -6.439 9.278 -7.511 1.00 24.03 236 GLN A N 1
ATOM 1911 C CA . GLN A 1 236 ? -5.618 8.087 -7.357 1.00 24.03 236 GLN A CA 1
ATOM 1912 C C . GLN A 1 236 ? -4.286 8.518 -6.730 1.00 24.03 236 GLN A C 1
ATOM 1914 O O . GLN A 1 236 ? -3.331 8.858 -7.428 1.00 24.03 236 GLN A O 1
ATOM 1919 N N . ARG A 1 237 ? -4.204 8.532 -5.396 1.00 22.64 237 ARG A N 1
ATOM 1920 C CA . ARG A 1 237 ? -2.901 8.569 -4.728 1.00 22.64 237 ARG A CA 1
ATOM 1921 C C . ARG A 1 237 ? -2.303 7.172 -4.855 1.00 22.64 237 ARG A C 1
ATOM 1923 O O . ARG A 1 237 ? -2.681 6.255 -4.136 1.00 22.64 237 ARG A O 1
ATOM 1930 N N . ILE A 1 238 ? -1.419 7.006 -5.833 1.00 20.98 238 ILE A N 1
ATOM 1931 C CA . ILE A 1 238 ? -0.532 5.845 -5.918 1.00 20.98 238 ILE A CA 1
ATOM 1932 C C . ILE A 1 238 ? 0.413 5.959 -4.713 1.00 20.98 238 ILE A C 1
ATOM 1934 O O . I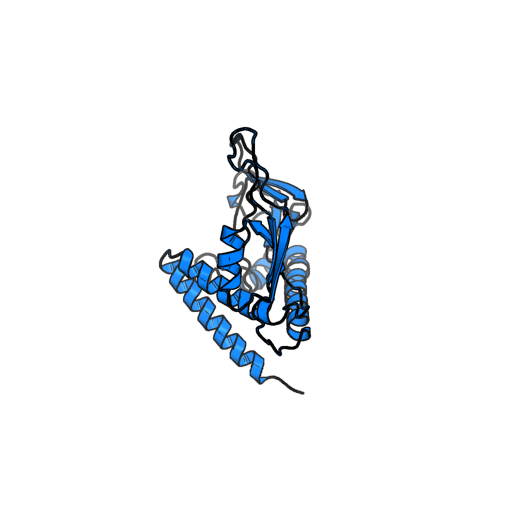LE A 1 238 ? 1.241 6.870 -4.671 1.00 20.98 238 ILE A O 1
ATOM 1938 N N . GLY A 1 239 ? 0.186 5.127 -3.696 1.00 29.39 239 GLY A N 1
ATOM 1939 C CA . GLY A 1 239 ? 0.938 5.090 -2.436 1.00 29.39 239 GLY A CA 1
ATOM 1940 C C . GLY A 1 239 ? 1.869 3.898 -2.318 1.00 29.39 239 GLY A C 1
ATOM 1941 O O . GLY A 1 239 ? 1.716 2.956 -3.124 1.00 29.39 239 GLY A O 1
#

Sequence (239 aa):
MPNMQYSQGFESFACSMMNKKYEAISKHNDAQSLYYKQILNSAFDGDGQNNAKFDKISFINARLAVIKQLKQDHKTTKKISDDIYNSDGEVIEDAQYVVNESPRQIKCSKPLQEAIFTLDNSKLWYLNFVYNFLYKCIDMDKVHFSNMDTESMYLAIAGSQIEGKKQGLKYVVKDQLFYDQHYKQQLPQDDCTVSEEKNLMDITTESQGENIVCLAPKCYSLYNGNEQNDDIQFHQRIG

Organism: NCBI:txid222440

Foldseek 3Di:
DDDPPVVVVLVVVLVVLLVQLLVCVVVVNVVSNVVSVCVNVVVLVLQQDDPDWDKDKDKDFPVVQVVLVPDPQWDDKDFDDPFDADPVGDGPGGTIMITIGGDDDDDDPHHNVSSVVVQVVLVVLVVCCVPVPDVVFFQVVQWDFQADDSQDTDIDGRADPVCQQVCPRVRGGPDVPSCVVCVQVAAADPPDDSSRRDPDRHDHDPDTANDKDDDDHLFIDGYYPPPPPVDPDSPSPPD